Protein AF-A0A5B9G7V6-F1 (afdb_monomer_lite)

Foldseek 3Di:
DDDDDDDDPDPDPPDPDFFDFDDADPLLLVLLLVLQLQLLLLLVQLVVQLVVLVVVVVVLVVQLVVLVVVCVVPNPRPVVNVVSVCCCVVCVVVSVVSNVVSVVSNVVSLVSSLVSNVVSPQPCSNVLSVQLSVQLVVQLVVVCVVLVVVVVVLVPPPPPDDPVVVVCCVVVVVSVVVSSVSSSVSRSVSSSVSSRVPGDGDPDPPPPPDDDD

Structure (mmCIF, N/CA/C/O backbone):
data_AF-A0A5B9G7V6-F1
#
_entry.id   AF-A0A5B9G7V6-F1
#
loop_
_atom_site.group_PDB
_atom_site.id
_atom_site.type_symbol
_atom_site.label_atom_id
_atom_site.label_alt_id
_atom_site.label_comp_id
_atom_site.label_asym_id
_atom_site.label_entity_id
_atom_site.label_seq_id
_atom_site.pdbx_PDB_ins_code
_atom_site.Cartn_x
_atom_site.Cartn_y
_atom_site.Cartn_z
_atom_site.occupancy
_atom_site.B_iso_or_equiv
_atom_site.auth_seq_id
_atom_site.auth_comp_id
_atom_site.auth_asym_id
_atom_site.auth_atom_id
_atom_site.pdbx_PDB_model_num
ATOM 1 N N . MET A 1 1 ? -21.579 -63.263 13.417 1.00 63.62 1 MET A N 1
ATOM 2 C CA . MET A 1 1 ? -21.447 -61.894 12.875 1.00 63.62 1 MET A CA 1
ATOM 3 C C . MET A 1 1 ? -22.361 -60.990 13.680 1.00 63.62 1 MET A C 1
ATOM 5 O O . MET A 1 1 ? -23.569 -61.104 13.547 1.00 63.62 1 MET A O 1
ATOM 9 N N . SER A 1 2 ? -21.801 -60.190 14.584 1.00 62.50 2 SER A N 1
ATOM 10 C CA . SER A 1 2 ? -22.545 -59.216 15.387 1.00 62.50 2 SER A CA 1
ATOM 11 C C . SER A 1 2 ? -22.665 -57.912 14.606 1.00 62.50 2 SER A C 1
ATOM 13 O O . SER A 1 2 ? -21.657 -57.266 14.320 1.00 62.50 2 SER A O 1
ATOM 15 N N . THR A 1 3 ? -23.885 -57.549 14.233 1.00 68.88 3 THR A N 1
ATOM 16 C CA . THR A 1 3 ? -24.213 -56.273 13.595 1.00 68.88 3 THR A CA 1
ATOM 17 C C . THR A 1 3 ? -23.848 -55.132 14.558 1.00 68.88 3 THR A C 1
ATOM 19 O O . THR A 1 3 ? -24.314 -55.161 15.699 1.00 68.88 3 THR A O 1
ATOM 22 N N . PRO A 1 4 ? -23.002 -54.157 14.171 1.00 71.50 4 PRO A N 1
ATOM 23 C CA . PRO A 1 4 ? -22.677 -53.032 15.041 1.00 71.50 4 PRO A CA 1
ATOM 24 C C . PRO A 1 4 ? -23.943 -52.219 15.326 1.00 71.50 4 PRO A C 1
ATOM 26 O O . PRO A 1 4 ? -24.726 -51.932 14.419 1.00 71.50 4 PRO A O 1
ATOM 29 N N . ALA A 1 5 ? -24.158 -51.895 16.602 1.00 69.25 5 ALA A N 1
ATOM 30 C CA . ALA A 1 5 ? -25.314 -51.126 17.036 1.00 69.25 5 ALA A CA 1
ATOM 31 C C . ALA A 1 5 ? -25.318 -49.743 16.353 1.00 69.25 5 ALA A C 1
ATOM 33 O O . ALA A 1 5 ? -24.263 -49.108 16.260 1.00 69.25 5 ALA A O 1
ATOM 34 N N . PRO A 1 6 ? -26.478 -49.266 15.869 1.00 70.75 6 PRO A N 1
ATOM 35 C CA . PRO A 1 6 ? -26.578 -47.966 15.223 1.00 70.75 6 PRO A CA 1
ATOM 36 C C . PRO A 1 6 ? -26.216 -46.863 16.222 1.00 70.75 6 PRO A C 1
ATOM 38 O O . PRO A 1 6 ? -26.772 -46.806 17.319 1.00 70.75 6 PRO A O 1
ATOM 41 N N . TYR A 1 7 ? -25.275 -45.993 15.840 1.00 72.12 7 TYR A N 1
ATOM 42 C CA . TYR A 1 7 ? -24.933 -44.785 16.587 1.00 72.12 7 TYR A CA 1
ATOM 43 C C . TYR A 1 7 ? -26.195 -43.932 16.742 1.00 72.12 7 TYR A C 1
ATOM 45 O O . TYR A 1 7 ? -26.634 -43.267 15.804 1.00 72.12 7 TYR A O 1
ATOM 53 N N . GLY A 1 8 ? -26.810 -43.996 17.923 1.00 63.81 8 GLY A N 1
ATOM 54 C CA . GLY A 1 8 ? -27.940 -43.154 18.272 1.00 63.81 8 GLY A CA 1
ATOM 55 C C . GLY A 1 8 ? -27.491 -41.699 18.265 1.00 63.81 8 GLY A C 1
ATOM 56 O O . GLY A 1 8 ? -26.678 -41.298 19.097 1.00 63.81 8 GLY A O 1
ATOM 57 N N . TYR A 1 9 ? -28.022 -40.910 17.332 1.00 68.62 9 TYR A N 1
ATOM 58 C CA . TYR A 1 9 ? -28.011 -39.458 17.447 1.00 68.62 9 TYR A CA 1
ATOM 59 C C . TYR A 1 9 ? -28.831 -39.103 18.689 1.00 68.62 9 TYR A C 1
ATOM 61 O O . TYR A 1 9 ? -30.059 -39.052 18.645 1.00 68.62 9 TYR A O 1
ATOM 69 N N . GLY A 1 10 ? -28.151 -38.926 19.824 1.00 73.25 10 GLY A N 1
ATOM 70 C CA . GLY A 1 10 ? -28.758 -38.316 20.999 1.00 73.25 10 GLY A CA 1
ATOM 71 C C . GLY A 1 10 ? -29.312 -36.936 20.624 1.00 73.25 10 GLY A C 1
ATOM 72 O O . GLY A 1 10 ? -28.772 -36.295 19.715 1.00 73.25 10 GLY A O 1
ATOM 73 N N . PRO A 1 11 ? -30.395 -36.478 21.271 1.00 70.50 11 PRO A N 1
ATOM 74 C CA . PRO A 1 11 ? -30.976 -35.175 20.981 1.00 70.50 11 PRO A CA 1
ATOM 75 C C . PRO A 1 11 ? -29.885 -34.107 21.077 1.00 70.50 11 PRO A C 1
ATOM 77 O O . PRO A 1 11 ? -29.196 -34.010 22.094 1.00 70.50 11 PRO A O 1
ATOM 80 N N . ALA A 1 12 ? -29.696 -33.348 19.994 1.00 72.06 12 ALA A N 1
ATOM 81 C CA . ALA A 1 12 ? -28.774 -32.223 19.985 1.00 72.06 12 ALA A CA 1
ATOM 82 C C . ALA A 1 12 ? -29.153 -31.309 21.155 1.00 72.06 12 ALA A C 1
ATOM 84 O O . ALA A 1 12 ? -30.285 -30.827 21.223 1.00 72.06 12 ALA A O 1
ATOM 85 N N . GLY A 1 13 ? -28.230 -31.134 22.105 1.00 74.19 13 GLY A N 1
ATOM 86 C CA . GLY A 1 13 ? -28.439 -30.225 23.225 1.00 74.19 13 GLY A CA 1
ATOM 87 C C . GLY A 1 13 ? -28.804 -28.825 22.715 1.00 74.19 13 GLY A C 1
ATOM 88 O O . GLY A 1 13 ? -28.459 -28.479 21.580 1.00 74.19 13 GLY A O 1
ATOM 89 N N . PRO A 1 14 ? -29.512 -28.015 23.518 1.00 74.56 14 PRO A N 1
ATOM 90 C CA . PRO A 1 14 ? -29.921 -26.681 23.103 1.00 74.56 14 PRO A CA 1
ATOM 91 C C . PRO A 1 14 ? -28.702 -25.884 22.625 1.00 74.56 14 PRO A C 1
ATOM 93 O O . PRO A 1 14 ? -27.710 -25.742 23.342 1.00 74.56 14 PRO A O 1
ATOM 96 N N . VAL A 1 15 ? -28.769 -25.395 21.385 1.00 73.25 15 VAL A N 1
ATOM 97 C CA . VAL A 1 15 ? -27.715 -24.577 20.781 1.00 73.25 15 VAL A CA 1
ATOM 98 C C . VAL A 1 15 ? -27.616 -23.284 21.588 1.00 73.25 15 VAL A C 1
ATOM 100 O O . VAL A 1 15 ? -28.504 -22.437 21.512 1.00 73.25 15 VAL A O 1
ATOM 103 N N . GLN A 1 16 ? -26.552 -23.126 22.378 1.00 69.38 16 GLN A N 1
ATOM 104 C CA . GLN A 1 16 ? -26.292 -21.868 23.076 1.00 69.38 16 GLN A CA 1
ATOM 105 C C . GLN A 1 16 ? -26.096 -20.753 22.044 1.00 69.38 16 GLN A C 1
ATOM 107 O O . GLN A 1 16 ? -25.276 -20.866 21.129 1.00 69.38 16 GLN A O 1
ATOM 112 N N . ALA A 1 17 ? -26.867 -19.672 22.182 1.00 71.25 17 ALA A N 1
ATOM 113 C CA . ALA A 1 17 ? -26.734 -18.513 21.312 1.00 71.25 17 ALA A CA 1
ATOM 114 C C . ALA A 1 17 ? -25.312 -17.926 21.436 1.00 71.25 17 ALA A C 1
ATOM 116 O O . ALA A 1 17 ? -24.795 -17.817 22.552 1.00 71.25 17 ALA A O 1
ATOM 117 N N . PRO A 1 18 ? -24.664 -17.521 20.325 1.00 71.75 18 PRO A N 1
ATOM 118 C CA . PRO A 1 18 ? -23.343 -16.911 20.383 1.00 71.75 18 PRO A CA 1
ATOM 119 C C . PRO A 1 18 ? -23.343 -15.684 21.309 1.00 71.75 18 PRO A C 1
ATOM 121 O O . PRO A 1 18 ? -24.283 -14.883 21.239 1.00 71.75 18 PRO A O 1
ATOM 124 N N . PRO A 1 19 ? -22.292 -15.470 22.123 1.00 76.56 19 PRO A N 1
ATOM 125 C CA . PRO A 1 19 ? -22.245 -14.322 23.015 1.00 76.56 19 PRO A CA 1
ATOM 126 C C . PRO A 1 19 ? -22.341 -13.019 22.214 1.00 76.56 19 PRO A C 1
ATOM 128 O O . PRO A 1 19 ? -21.650 -12.828 21.201 1.00 76.56 19 PRO A O 1
ATOM 131 N N . ARG A 1 20 ? -23.202 -12.102 22.665 1.00 80.81 20 ARG A N 1
ATOM 132 C CA . ARG A 1 20 ? -23.425 -10.815 21.996 1.00 80.81 20 ARG A CA 1
ATOM 133 C C . ARG A 1 20 ? -22.121 -10.012 21.988 1.00 80.81 20 ARG A C 1
ATOM 135 O O . ARG A 1 20 ? -21.451 -9.884 23.004 1.00 80.81 20 ARG A O 1
ATOM 142 N N . ARG A 1 21 ? -21.738 -9.455 20.837 1.00 85.06 21 ARG A N 1
ATOM 143 C CA . ARG A 1 21 ? -20.532 -8.613 20.722 1.00 85.06 21 ARG A CA 1
ATOM 144 C C . ARG A 1 21 ? -20.898 -7.154 21.015 1.00 85.06 21 ARG A C 1
ATOM 146 O O . ARG A 1 21 ? -21.754 -6.623 20.299 1.00 85.06 21 ARG A O 1
ATOM 153 N N . PRO A 1 22 ? -20.289 -6.486 22.012 1.00 88.38 22 PRO A N 1
ATOM 154 C CA . PRO A 1 22 ? -20.588 -5.086 22.296 1.00 88.38 22 PRO A CA 1
ATOM 155 C C . PRO A 1 22 ? -20.228 -4.182 21.100 1.00 88.38 22 PRO A C 1
ATOM 157 O O . PRO A 1 22 ? -19.335 -4.507 20.307 1.00 88.38 22 PRO A O 1
ATOM 160 N N . PRO A 1 23 ? -20.930 -3.051 20.905 1.00 92.06 23 PRO A N 1
ATOM 161 C CA . PRO A 1 23 ? -20.583 -2.093 19.860 1.00 92.06 23 PRO A CA 1
ATOM 162 C C . PRO A 1 23 ? -19.201 -1.471 20.115 1.00 92.06 23 PRO A C 1
ATOM 164 O O . PRO A 1 23 ? -18.788 -1.312 21.260 1.00 92.06 23 PRO A O 1
ATOM 167 N N . LEU A 1 24 ? -18.491 -1.095 19.042 1.00 93.75 24 LEU A N 1
ATOM 168 C CA . LEU A 1 24 ? -17.227 -0.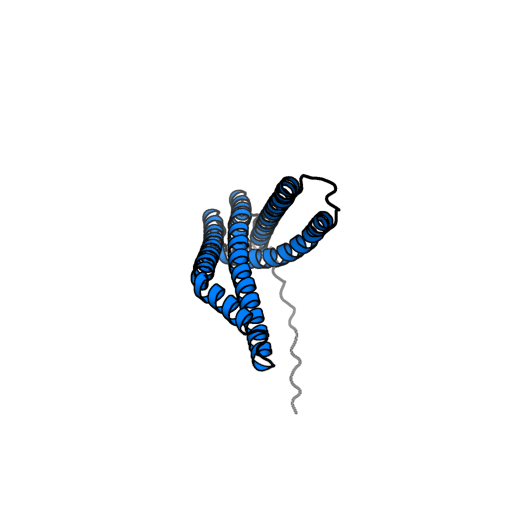362 19.178 1.00 93.75 24 LEU A CA 1
ATOM 169 C C . LEU A 1 24 ? -17.466 1.001 19.833 1.00 93.75 24 LEU A C 1
ATOM 171 O O . LEU A 1 24 ? -18.413 1.710 19.469 1.00 93.75 2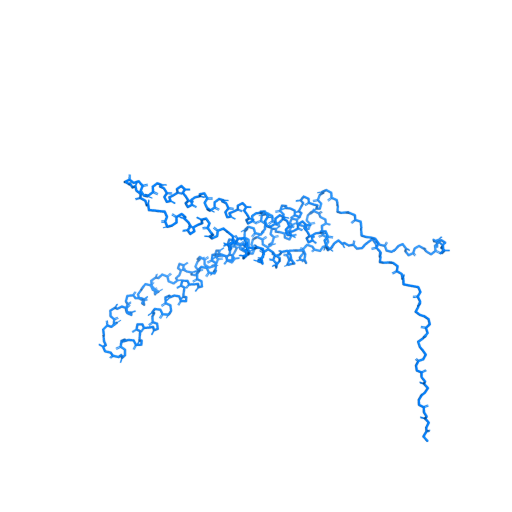4 LEU A O 1
ATOM 175 N N . SER A 1 25 ? -16.550 1.402 20.712 1.00 95.75 25 SER A N 1
ATOM 176 C CA . SER A 1 25 ? -16.521 2.762 21.244 1.00 95.75 25 SER A CA 1
ATOM 177 C C . SER A 1 25 ? -16.199 3.778 20.140 1.00 95.75 25 SER A C 1
ATOM 179 O O . SER A 1 25 ? -15.616 3.449 19.101 1.00 95.75 25 SER A O 1
ATOM 181 N N . VAL A 1 26 ? -16.555 5.046 20.356 1.00 96.38 26 VAL A N 1
ATOM 182 C CA . VAL A 1 26 ? -16.241 6.131 19.406 1.00 96.38 26 VAL A CA 1
ATOM 183 C C . VAL A 1 26 ? -14.727 6.239 19.173 1.00 96.38 26 VAL A C 1
ATOM 185 O O . VAL A 1 26 ? -14.291 6.414 18.034 1.00 96.38 26 VAL A O 1
ATOM 188 N N . GLY A 1 27 ? -13.923 6.048 20.227 1.00 96.94 27 GLY A N 1
ATOM 189 C CA . GLY A 1 27 ? -12.460 6.028 20.145 1.00 96.94 27 GLY A CA 1
ATOM 190 C C . GLY A 1 27 ? -11.931 4.892 19.267 1.00 96.94 27 GLY A C 1
ATOM 191 O O . GLY A 1 27 ? -11.111 5.137 18.386 1.00 96.94 27 GLY A O 1
ATOM 192 N N . GLN A 1 28 ? -12.462 3.675 19.420 1.00 96.94 28 GLN A N 1
ATOM 193 C CA . GLN A 1 28 ? -12.083 2.530 18.583 1.00 96.94 28 GLN A CA 1
ATOM 194 C C . GLN A 1 28 ? -12.437 2.752 17.108 1.00 96.94 28 GLN A C 1
ATOM 196 O O . GLN A 1 28 ? -11.621 2.452 16.236 1.00 96.94 28 GLN A O 1
ATOM 201 N N . LYS A 1 29 ? -13.618 3.321 16.822 1.00 97.38 29 LYS A N 1
ATOM 202 C CA . LYS A 1 29 ? -14.049 3.651 15.451 1.00 97.38 29 LYS A CA 1
ATOM 203 C C . LYS A 1 29 ? -13.125 4.683 14.807 1.00 97.38 29 LYS A C 1
ATOM 205 O O . LYS A 1 29 ? -12.649 4.464 13.696 1.00 97.38 29 LYS A O 1
ATOM 210 N N . ARG A 1 30 ? -12.848 5.791 15.504 1.00 97.94 30 ARG A N 1
ATOM 211 C CA . ARG A 1 30 ? -11.958 6.854 15.010 1.00 97.94 30 ARG A CA 1
ATOM 212 C C . ARG A 1 30 ? -10.529 6.345 14.826 1.00 97.94 30 ARG A C 1
ATOM 214 O O . ARG A 1 30 ? -9.925 6.613 13.794 1.00 97.94 30 ARG A O 1
ATOM 221 N N . GLY A 1 31 ? -10.031 5.562 15.780 1.00 97.38 31 GLY A N 1
ATOM 222 C CA . GLY A 1 31 ? -8.735 4.897 15.698 1.00 97.38 31 GLY A CA 1
ATOM 223 C C . GLY A 1 31 ? -8.609 3.997 14.475 1.00 97.38 31 GLY A C 1
ATOM 224 O O . GLY A 1 31 ? -7.620 4.084 13.757 1.00 97.38 31 GLY A O 1
ATOM 225 N N . ALA A 1 32 ? -9.631 3.185 14.189 1.00 97.94 32 ALA A N 1
ATOM 226 C CA . ALA A 1 32 ? -9.651 2.332 13.004 1.00 97.94 32 ALA A CA 1
ATOM 227 C C . ALA A 1 32 ? -9.622 3.146 11.703 1.00 97.94 32 ALA A C 1
ATOM 229 O O . ALA A 1 32 ? -8.808 2.860 10.831 1.00 97.94 32 ALA A O 1
ATOM 230 N N . MET A 1 33 ? -10.436 4.200 11.596 1.00 98.38 33 MET A N 1
ATOM 231 C CA . MET A 1 33 ? -10.444 5.067 10.412 1.00 98.38 33 MET A CA 1
ATOM 232 C C . MET A 1 33 ? -9.081 5.735 10.176 1.00 98.38 33 MET A C 1
ATOM 234 O O . MET A 1 33 ? -8.569 5.691 9.062 1.00 98.38 33 MET A O 1
ATOM 238 N N . ILE A 1 34 ? -8.452 6.293 11.217 1.00 98.25 34 ILE A N 1
ATOM 239 C CA . ILE A 1 34 ? -7.130 6.937 11.102 1.00 98.25 34 ILE A CA 1
ATOM 240 C C . ILE A 1 34 ? -6.045 5.905 10.765 1.00 98.25 34 ILE A C 1
ATOM 242 O O . ILE A 1 34 ? -5.222 6.144 9.883 1.00 98.25 34 ILE A O 1
ATOM 246 N N . ALA A 1 35 ? -6.055 4.746 11.433 1.00 98.19 35 ALA A N 1
ATOM 247 C CA . ALA A 1 35 ? -5.110 3.661 11.173 1.00 98.19 35 ALA A CA 1
ATOM 248 C C . ALA A 1 35 ? -5.205 3.141 9.734 1.00 98.19 35 ALA A C 1
ATOM 250 O O . ALA A 1 35 ? -4.179 2.805 9.144 1.00 98.19 35 ALA A O 1
ATOM 251 N N . GLY A 1 36 ? -6.420 3.088 9.185 1.00 97.62 36 GLY A N 1
ATOM 252 C CA . GLY A 1 36 ? -6.677 2.752 7.794 1.00 97.62 36 GLY A CA 1
ATOM 253 C C . GLY A 1 36 ? -6.185 3.830 6.847 1.00 97.62 36 GLY A C 1
ATOM 254 O O . GLY A 1 36 ? -5.318 3.559 6.030 1.00 97.62 36 GLY A O 1
ATOM 255 N N . GLY A 1 37 ? -6.666 5.065 6.990 1.00 97.69 37 GLY A N 1
ATOM 256 C CA . GLY A 1 37 ? -6.304 6.162 6.090 1.00 97.69 37 GLY A CA 1
ATOM 257 C C . GLY A 1 37 ? -4.796 6.420 6.027 1.00 97.69 37 GLY A C 1
ATOM 258 O O . GLY A 1 37 ? -4.237 6.523 4.939 1.00 97.69 37 GLY A O 1
ATOM 259 N N . VAL A 1 38 ? -4.111 6.464 7.173 1.00 98.12 38 VAL A N 1
ATOM 260 C CA . VAL A 1 38 ? -2.659 6.707 7.221 1.00 98.12 38 VAL A CA 1
ATOM 261 C C . VAL A 1 38 ? -1.878 5.437 6.891 1.00 98.12 38 VAL A C 1
ATOM 263 O O . VAL A 1 38 ? -1.018 5.444 6.011 1.00 98.12 38 VAL A O 1
ATOM 266 N N . GLY A 1 39 ? -2.178 4.335 7.582 1.00 97.31 39 GLY A N 1
ATOM 267 C CA . GLY A 1 39 ? -1.409 3.100 7.467 1.00 97.31 39 GLY A CA 1
ATOM 268 C C . GLY A 1 39 ? -1.496 2.478 6.078 1.00 97.31 39 GLY A C 1
ATOM 269 O O . GLY A 1 39 ? -0.467 2.126 5.508 1.00 97.31 39 GLY A O 1
ATOM 270 N N . TYR A 1 40 ? -2.701 2.380 5.508 1.00 98.00 40 TYR A N 1
ATOM 271 C CA . TYR A 1 40 ? -2.900 1.813 4.174 1.00 98.00 40 TYR A CA 1
ATOM 272 C C . TYR A 1 40 ? -2.282 2.677 3.075 1.00 98.00 40 TYR A C 1
ATOM 274 O O . TYR A 1 40 ? -1.693 2.127 2.151 1.00 98.00 40 TYR A O 1
ATOM 282 N N . THR A 1 41 ? -2.342 4.007 3.187 1.00 97.81 41 THR A N 1
ATOM 283 C CA . THR A 1 41 ? -1.708 4.906 2.209 1.00 97.81 41 THR A CA 1
ATOM 284 C C . THR A 1 41 ? -0.191 4.730 2.202 1.00 97.81 41 THR A C 1
ATOM 286 O O . THR A 1 41 ? 0.396 4.526 1.143 1.00 97.81 41 THR A O 1
ATOM 289 N 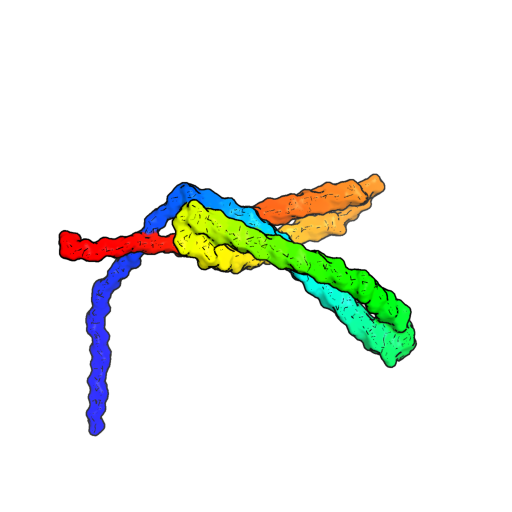N . LEU A 1 42 ? 0.448 4.724 3.377 1.00 98.12 42 LEU A N 1
ATOM 290 C CA . LEU A 1 42 ? 1.895 4.500 3.494 1.00 98.12 42 LEU A CA 1
ATOM 291 C C . LEU A 1 42 ? 2.300 3.101 3.006 1.00 98.12 42 LEU A C 1
ATOM 293 O O . LEU A 1 42 ? 3.266 2.971 2.257 1.00 98.12 42 LEU A O 1
ATOM 297 N N . MET A 1 43 ? 1.538 2.062 3.370 1.00 98.31 43 MET A N 1
ATOM 298 C CA . MET A 1 43 ? 1.761 0.704 2.865 1.00 98.31 43 MET A CA 1
ATOM 299 C C . MET A 1 43 ? 1.618 0.634 1.342 1.00 98.31 43 MET A C 1
ATOM 301 O O . MET A 1 43 ? 2.487 0.085 0.675 1.00 98.31 43 MET A O 1
ATOM 305 N N . SER A 1 44 ? 0.575 1.226 0.768 1.00 97.25 44 SER A N 1
ATOM 306 C CA . SER A 1 44 ? 0.343 1.194 -0.680 1.00 97.25 44 SER A CA 1
ATOM 307 C C . SER A 1 44 ? 1.432 1.939 -1.449 1.00 97.25 44 SER A C 1
ATOM 309 O O . SER A 1 44 ? 1.917 1.427 -2.454 1.00 97.25 44 SER A O 1
ATOM 311 N N . LEU A 1 45 ? 1.879 3.097 -0.948 1.00 96.38 45 LEU A N 1
ATOM 312 C CA . LEU A 1 45 ? 3.009 3.831 -1.523 1.00 96.38 45 LEU A CA 1
ATOM 313 C C . LEU A 1 45 ? 4.305 3.022 -1.443 1.00 96.38 45 LEU A C 1
ATOM 315 O O . LEU A 1 45 ? 4.996 2.878 -2.445 1.00 96.38 45 LEU A O 1
ATOM 319 N N . GLY A 1 46 ? 4.622 2.457 -0.276 1.00 97.62 46 GLY A N 1
ATOM 320 C CA . GLY A 1 46 ? 5.826 1.648 -0.099 1.00 97.62 46 GLY A CA 1
ATOM 321 C C . GLY A 1 46 ? 5.844 0.420 -1.010 1.00 97.62 46 GLY A C 1
ATOM 322 O O . GLY A 1 46 ? 6.836 0.164 -1.691 1.00 97.62 46 GLY A O 1
ATOM 323 N N . PHE A 1 47 ? 4.717 -0.294 -1.088 1.00 97.06 47 PHE A N 1
ATOM 324 C CA . PHE A 1 47 ? 4.551 -1.438 -1.982 1.00 97.06 47 PHE A CA 1
ATOM 325 C C . PHE A 1 47 ? 4.652 -1.033 -3.455 1.00 97.06 47 PHE A C 1
ATOM 327 O O . PHE A 1 47 ? 5.384 -1.670 -4.204 1.00 97.06 47 PHE A O 1
ATOM 334 N N . GLY A 1 48 ? 3.968 0.041 -3.861 1.00 95.19 48 GLY A N 1
ATOM 335 C CA . GLY A 1 48 ? 4.019 0.565 -5.225 1.00 95.19 48 GLY A CA 1
ATOM 336 C C . GLY A 1 48 ? 5.438 0.937 -5.651 1.00 95.19 48 GLY A C 1
ATOM 337 O O . GLY A 1 48 ? 5.853 0.581 -6.749 1.00 95.19 48 GLY A O 1
ATOM 338 N N . THR A 1 49 ? 6.213 1.559 -4.761 1.00 97.25 49 THR A N 1
ATOM 339 C CA . THR A 1 49 ? 7.627 1.884 -4.996 1.00 97.25 49 THR A CA 1
ATOM 340 C C . THR A 1 49 ? 8.475 0.631 -5.212 1.00 97.25 49 THR A C 1
ATOM 342 O O . THR A 1 49 ? 9.204 0.551 -6.199 1.00 97.25 49 THR A O 1
ATOM 345 N N . VAL A 1 50 ? 8.370 -0.375 -4.336 1.00 98.06 50 VAL A N 1
ATOM 346 C CA . VAL A 1 50 ? 9.115 -1.640 -4.496 1.00 98.06 50 VAL A CA 1
ATOM 347 C C . VAL A 1 50 ? 8.697 -2.357 -5.778 1.00 98.06 50 VAL A C 1
ATOM 349 O O . VAL A 1 50 ? 9.545 -2.835 -6.528 1.00 98.06 50 VAL A O 1
ATOM 352 N N . PHE A 1 51 ? 7.398 -2.403 -6.060 1.00 96.69 51 PHE A N 1
ATOM 353 C CA . PHE A 1 51 ? 6.863 -3.045 -7.253 1.00 96.69 51 PHE A CA 1
ATOM 354 C C . PHE A 1 51 ? 7.323 -2.348 -8.540 1.00 96.69 51 PHE A C 1
ATOM 356 O O . PHE A 1 51 ? 7.698 -3.022 -9.496 1.00 96.69 51 PHE A O 1
ATOM 363 N N . ALA A 1 52 ? 7.381 -1.014 -8.550 1.00 95.56 52 ALA A N 1
ATOM 364 C CA . ALA A 1 52 ? 7.933 -0.246 -9.661 1.00 95.56 52 ALA A CA 1
ATOM 365 C C . ALA A 1 52 ? 9.415 -0.573 -9.895 1.00 95.56 52 ALA A C 1
ATOM 367 O O . ALA A 1 52 ? 9.810 -0.788 -11.039 1.00 95.56 52 ALA A O 1
ATOM 368 N N . VAL A 1 53 ? 10.217 -0.689 -8.828 1.00 96.75 53 VAL A N 1
ATOM 369 C CA . VAL A 1 53 ? 11.616 -1.134 -8.942 1.00 96.75 53 VAL A CA 1
ATOM 370 C C . VAL A 1 53 ? 11.689 -2.527 -9.563 1.00 96.75 53 VAL A C 1
ATOM 372 O O . VAL A 1 53 ? 12.436 -2.717 -10.516 1.00 96.75 53 VAL A O 1
ATOM 375 N N . VAL A 1 54 ? 10.877 -3.479 -9.091 1.00 97.31 54 VAL A N 1
ATOM 376 C CA . VAL A 1 54 ? 10.834 -4.841 -9.651 1.00 97.31 54 VAL A CA 1
ATOM 377 C C . VAL A 1 54 ? 10.474 -4.821 -11.136 1.00 97.31 54 VAL A C 1
ATOM 379 O O . VAL A 1 54 ? 11.160 -5.468 -11.922 1.00 97.31 54 VAL A O 1
ATOM 382 N N . ILE A 1 55 ? 9.450 -4.063 -11.544 1.00 96.81 55 ILE A N 1
ATOM 383 C CA . ILE A 1 55 ? 9.070 -3.932 -12.959 1.00 96.81 55 ILE A CA 1
ATOM 384 C C . ILE A 1 55 ? 10.238 -3.389 -13.778 1.00 96.81 55 ILE A C 1
ATOM 386 O O . ILE A 1 55 ? 10.583 -3.980 -14.797 1.00 96.81 55 ILE A O 1
ATOM 390 N N . VAL A 1 56 ? 10.861 -2.294 -13.339 1.00 94.94 56 VAL A N 1
ATOM 391 C CA . VAL A 1 56 ? 11.991 -1.684 -14.048 1.00 94.94 56 VAL A CA 1
ATOM 392 C C . VAL A 1 56 ? 13.139 -2.685 -14.177 1.00 94.94 56 VAL A C 1
ATOM 394 O O . VAL A 1 56 ? 13.653 -2.885 -15.275 1.00 94.94 56 VAL A O 1
ATOM 397 N N . THR A 1 57 ? 13.495 -3.383 -13.098 1.00 94.75 57 THR A N 1
ATOM 398 C CA . THR A 1 57 ? 14.528 -4.427 -13.122 1.00 94.75 57 THR A CA 1
ATOM 399 C C . THR A 1 57 ? 14.182 -5.554 -14.095 1.00 94.75 57 THR A C 1
ATOM 401 O O . THR A 1 57 ? 15.045 -5.977 -14.862 1.00 94.75 57 THR A O 1
ATOM 404 N N . VAL A 1 58 ? 12.931 -6.021 -14.113 1.00 96.25 58 VAL A N 1
ATOM 405 C CA . VAL A 1 58 ? 12.474 -7.057 -15.051 1.00 96.25 58 VAL A CA 1
ATOM 406 C C . VAL A 1 58 ? 12.552 -6.561 -16.493 1.00 96.25 58 VAL A C 1
ATOM 408 O O . VAL A 1 58 ? 13.056 -7.286 -17.344 1.00 96.25 58 VAL A O 1
ATOM 411 N N . VAL A 1 59 ? 12.118 -5.331 -16.777 1.00 95.06 59 VAL A N 1
ATOM 412 C CA . VAL A 1 59 ? 12.175 -4.738 -18.123 1.00 95.06 59 VAL A CA 1
ATOM 413 C C . VAL A 1 59 ? 13.617 -4.662 -18.622 1.00 95.06 59 VAL A C 1
ATOM 415 O O . VAL A 1 59 ? 13.905 -5.178 -19.701 1.00 95.06 59 VAL A O 1
ATOM 418 N N . PHE A 1 60 ? 14.539 -4.105 -17.832 1.00 93.25 60 PHE A N 1
ATOM 419 C CA . PHE A 1 60 ? 15.957 -4.047 -18.205 1.00 93.25 60 PHE A CA 1
ATOM 420 C C . PHE A 1 60 ? 16.577 -5.443 -18.350 1.00 93.25 60 PHE A C 1
ATOM 422 O O . PHE A 1 60 ? 17.344 -5.678 -19.283 1.00 93.25 60 PHE A O 1
ATOM 429 N N . GLY A 1 61 ? 16.205 -6.392 -17.486 1.00 91.94 61 GLY A N 1
ATOM 430 C CA . GLY A 1 61 ? 16.639 -7.784 -17.594 1.00 91.94 61 GLY A CA 1
ATOM 431 C C . GLY A 1 61 ? 16.166 -8.453 -18.888 1.00 91.94 61 GLY A C 1
ATOM 432 O O . GLY A 1 61 ? 16.956 -9.105 -19.569 1.00 91.94 61 GLY A O 1
ATOM 433 N N . VAL A 1 62 ? 14.902 -8.249 -19.271 1.00 94.62 62 VAL A N 1
ATOM 434 C CA . VAL A 1 62 ? 14.333 -8.756 -20.529 1.00 94.62 62 VAL A CA 1
ATOM 435 C C . VAL A 1 62 ? 14.998 -8.096 -21.737 1.00 94.62 62 VAL A C 1
ATOM 437 O O . VAL A 1 62 ? 15.367 -8.798 -22.676 1.00 94.62 62 VAL A O 1
ATOM 440 N N . MET A 1 63 ? 15.212 -6.777 -21.715 1.00 92.19 63 MET A N 1
ATOM 441 C CA . MET A 1 63 ? 15.924 -6.064 -22.783 1.00 92.19 63 MET A CA 1
ATOM 442 C C . MET A 1 63 ? 17.350 -6.595 -22.957 1.00 92.19 63 MET A C 1
ATOM 444 O O . MET A 1 63 ? 17.751 -6.903 -24.079 1.00 92.19 63 MET A O 1
ATOM 448 N N . GLY A 1 64 ? 18.085 -6.785 -21.857 1.00 89.56 64 GLY A N 1
ATOM 449 C CA . GLY A 1 64 ? 19.418 -7.387 -21.881 1.00 89.56 64 GLY A CA 1
ATOM 450 C C . GLY A 1 64 ? 19.404 -8.817 -22.428 1.00 89.56 64 GLY A C 1
ATOM 451 O O . GLY A 1 64 ? 20.234 -9.166 -23.265 1.00 89.56 64 GLY A O 1
ATOM 452 N N . PHE A 1 65 ? 18.423 -9.632 -22.030 1.00 90.25 65 PHE A N 1
ATOM 453 C CA . PHE A 1 65 ? 18.264 -11.002 -22.525 1.00 90.25 65 PHE A CA 1
ATOM 454 C C . PHE A 1 65 ? 17.972 -11.064 -24.033 1.00 90.25 65 PHE A C 1
ATOM 456 O O . PHE A 1 65 ? 18.582 -11.865 -24.751 1.00 90.25 65 PHE A O 1
ATOM 463 N N . ILE A 1 66 ? 17.057 -10.224 -24.528 1.00 90.62 66 ILE A N 1
ATOM 464 C CA . ILE A 1 66 ? 16.729 -10.128 -25.957 1.00 90.62 66 ILE A CA 1
ATOM 465 C C . ILE A 1 66 ? 17.958 -9.656 -26.733 1.00 90.62 66 ILE A C 1
ATOM 467 O O . ILE A 1 66 ? 18.345 -10.303 -27.705 1.00 90.62 66 ILE A O 1
ATOM 471 N N . GLY A 1 67 ? 18.616 -8.589 -26.269 1.00 88.62 67 GLY A N 1
ATOM 472 C CA . GLY A 1 67 ? 19.827 -8.059 -26.888 1.00 88.62 67 GLY A CA 1
ATOM 473 C C . GLY A 1 67 ? 20.929 -9.114 -26.987 1.00 88.62 67 GLY A C 1
ATOM 474 O O . GLY A 1 67 ? 21.449 -9.356 -28.071 1.00 88.62 67 GLY A O 1
ATOM 475 N N . ALA A 1 68 ? 21.223 -9.827 -25.896 1.00 86.81 68 ALA A N 1
ATOM 476 C CA . ALA A 1 68 ? 22.238 -10.882 -25.879 1.00 86.81 68 ALA A CA 1
ATOM 477 C C . ALA A 1 68 ? 21.872 -12.074 -26.783 1.00 86.81 68 ALA A C 1
ATOM 479 O O . ALA A 1 68 ? 22.740 -12.786 -27.290 1.00 86.81 68 ALA A O 1
ATOM 480 N N . SER A 1 69 ? 20.581 -12.330 -26.991 1.00 88.38 69 SER A N 1
ATOM 481 C CA . SER A 1 69 ? 20.113 -13.362 -27.921 1.00 88.38 69 SER A CA 1
ATOM 482 C C . SER A 1 69 ? 20.277 -12.935 -29.380 1.00 88.38 69 SER A C 1
ATOM 484 O O . SER A 1 69 ? 20.687 -13.753 -30.199 1.00 88.38 69 SER A O 1
ATOM 486 N N . LEU A 1 70 ? 20.052 -11.656 -29.688 1.00 87.12 70 LEU A N 1
ATOM 487 C CA . LEU A 1 70 ? 20.254 -11.088 -31.022 1.00 87.12 70 LEU A CA 1
ATOM 488 C C . LEU A 1 70 ? 21.739 -10.918 -31.375 1.00 87.12 70 LEU A C 1
ATOM 490 O O . LEU A 1 70 ? 22.137 -11.248 -32.491 1.00 87.12 70 LEU A O 1
ATOM 494 N N . ALA A 1 71 ? 22.569 -10.493 -30.421 1.00 86.50 71 ALA A N 1
ATOM 495 C CA . ALA A 1 71 ? 24.025 -10.394 -30.558 1.00 86.50 71 ALA A CA 1
ATOM 496 C C . ALA A 1 71 ? 24.636 -11.720 -31.039 1.00 86.50 71 ALA A C 1
ATOM 498 O O . ALA A 1 71 ? 25.350 -11.769 -32.041 1.00 86.50 71 ALA A O 1
ATOM 499 N N . ARG A 1 72 ? 24.221 -12.830 -30.412 1.00 85.38 72 ARG A N 1
ATOM 500 C CA . ARG A 1 72 ? 24.609 -14.197 -30.797 1.00 85.38 72 ARG A CA 1
ATOM 501 C C . ARG A 1 72 ? 24.180 -14.599 -32.215 1.00 85.38 72 ARG A C 1
ATOM 503 O O . ARG A 1 72 ? 24.751 -15.537 -32.760 1.00 85.38 72 ARG A O 1
ATOM 510 N N . SER A 1 73 ? 23.185 -13.928 -32.797 1.00 83.56 73 SER A N 1
ATOM 511 C CA . SER A 1 73 ? 22.618 -14.252 -34.115 1.00 83.56 73 SER A CA 1
ATOM 512 C C . SER A 1 73 ? 23.155 -13.407 -35.278 1.00 83.56 73 SER A C 1
ATOM 514 O O . SER A 1 73 ? 22.838 -13.715 -36.424 1.00 83.56 73 SER A O 1
ATOM 516 N N . GLY A 1 74 ? 23.971 -12.375 -35.022 1.00 75.62 74 GLY A N 1
ATOM 517 C CA . GLY A 1 74 ? 24.528 -11.559 -36.110 1.00 75.62 74 GLY A CA 1
ATOM 518 C C . GLY A 1 74 ? 25.152 -10.211 -35.738 1.00 75.62 74 GLY A C 1
ATOM 519 O O . GLY A 1 74 ? 25.188 -9.340 -36.601 1.00 75.62 74 GLY A O 1
ATOM 520 N N . GLY A 1 75 ? 25.593 -9.989 -34.491 1.00 72.19 75 GLY A N 1
ATOM 521 C CA . GLY A 1 75 ? 26.355 -8.793 -34.069 1.00 72.19 75 GLY A CA 1
ATOM 522 C C . GLY A 1 75 ? 25.599 -7.452 -34.063 1.00 72.19 75 GLY A C 1
ATOM 523 O O . GLY A 1 75 ? 26.048 -6.490 -33.453 1.00 72.19 75 GLY A O 1
ATOM 524 N N . ALA A 1 76 ? 24.410 -7.372 -34.667 1.00 73.44 76 ALA A N 1
ATOM 525 C CA . ALA A 1 76 ? 23.632 -6.133 -34.804 1.00 73.44 76 ALA A CA 1
ATOM 526 C C . ALA A 1 76 ? 23.136 -5.512 -33.477 1.00 73.44 76 ALA A C 1
ATOM 528 O O . ALA A 1 76 ? 22.549 -4.433 -33.496 1.00 73.44 76 ALA A O 1
ATOM 529 N N . ALA A 1 77 ? 23.328 -6.187 -32.338 1.00 83.00 77 ALA A N 1
ATOM 530 C CA . ALA A 1 77 ? 22.831 -5.756 -31.031 1.00 83.00 77 ALA A CA 1
ATOM 531 C C . ALA A 1 77 ? 23.931 -5.559 -29.972 1.00 83.00 77 ALA A C 1
ATOM 533 O O . ALA A 1 77 ? 23.592 -5.304 -28.817 1.00 83.00 77 ALA A O 1
ATOM 534 N N . ASP A 1 78 ? 25.215 -5.659 -30.331 1.00 85.94 78 ASP A N 1
ATOM 535 C CA . ASP A 1 78 ? 26.320 -5.565 -29.362 1.00 85.94 78 ASP A CA 1
ATOM 536 C C . ASP A 1 78 ? 26.338 -4.198 -28.654 1.00 85.94 78 ASP A C 1
ATOM 538 O O . ASP A 1 78 ? 26.311 -4.141 -27.422 1.00 85.94 78 ASP A O 1
ATOM 542 N N . ASP A 1 79 ? 26.225 -3.104 -29.414 1.00 86.88 79 ASP A N 1
ATOM 543 C CA . ASP A 1 79 ? 26.165 -1.734 -28.879 1.00 86.88 79 ASP A CA 1
ATOM 544 C C . ASP A 1 79 ? 24.950 -1.512 -27.961 1.00 86.88 79 ASP A C 1
ATOM 546 O O . ASP A 1 79 ? 25.021 -0.824 -26.936 1.00 86.88 79 ASP A O 1
ATOM 550 N N . PHE A 1 80 ? 23.812 -2.125 -28.299 1.00 86.88 80 PHE A N 1
ATOM 551 C CA . PHE A 1 80 ? 22.594 -2.050 -27.494 1.00 86.88 80 PHE A CA 1
ATOM 552 C C . PHE A 1 80 ? 22.748 -2.800 -26.165 1.00 86.88 80 PHE A C 1
ATOM 554 O O . PHE A 1 80 ? 22.397 -2.267 -25.110 1.00 86.88 80 PHE A O 1
ATOM 561 N N . VAL A 1 81 ? 23.292 -4.021 -26.197 1.00 89.00 81 VAL A N 1
ATOM 562 C CA . VAL A 1 81 ? 23.556 -4.821 -24.991 1.00 89.00 81 VAL A CA 1
ATOM 563 C C . VAL A 1 81 ? 24.536 -4.101 -24.079 1.00 89.00 81 VAL A C 1
ATOM 565 O O . VAL A 1 81 ? 24.309 -4.053 -22.867 1.00 89.00 81 VAL A O 1
ATOM 568 N N . GLN A 1 82 ? 25.587 -3.512 -24.650 1.00 90.38 82 GLN A N 1
ATOM 569 C CA . GLN A 1 82 ? 26.554 -2.725 -23.900 1.00 90.38 82 GLN A CA 1
ATOM 570 C C . GLN A 1 82 ? 25.881 -1.519 -23.237 1.00 90.38 82 GLN A C 1
ATOM 572 O O . GLN A 1 82 ? 25.996 -1.360 -22.028 1.00 90.38 82 GLN A O 1
ATOM 577 N N . THR A 1 83 ? 25.062 -0.761 -23.972 1.00 91.38 83 THR A N 1
ATOM 578 C CA . THR A 1 83 ? 24.317 0.386 -23.421 1.00 91.38 83 THR A CA 1
ATOM 579 C C . THR A 1 83 ? 23.401 -0.015 -22.259 1.00 91.38 83 THR A C 1
ATOM 581 O O . THR A 1 83 ? 23.406 0.621 -21.206 1.00 91.38 83 THR A O 1
ATOM 584 N N . VAL A 1 84 ? 22.612 -1.084 -22.418 1.00 90.94 84 VAL A N 1
ATOM 585 C CA . VAL A 1 84 ? 21.730 -1.595 -21.353 1.00 90.94 84 VAL A CA 1
ATOM 586 C C . VAL A 1 84 ? 22.543 -2.024 -20.133 1.00 90.94 84 VAL A C 1
ATOM 588 O O . VAL A 1 84 ? 22.173 -1.709 -19.000 1.00 90.94 84 VAL A O 1
ATOM 591 N N . THR A 1 85 ? 23.656 -2.718 -20.358 1.00 91.94 85 THR A N 1
ATOM 592 C CA . THR A 1 85 ? 24.542 -3.189 -19.290 1.00 91.94 85 THR A CA 1
ATOM 593 C C . THR A 1 85 ? 25.169 -2.018 -18.545 1.00 91.94 85 THR A C 1
ATOM 595 O O . THR A 1 85 ? 25.124 -2.002 -17.318 1.00 91.94 85 THR A O 1
ATOM 598 N N . ASP A 1 86 ? 25.667 -1.010 -19.257 1.00 94.38 86 ASP A N 1
ATOM 599 C CA . ASP A 1 86 ? 26.291 0.178 -18.674 1.00 94.38 86 ASP A CA 1
ATOM 600 C C . ASP A 1 86 ? 25.293 0.970 -17.822 1.00 94.38 86 ASP A C 1
ATOM 602 O O . ASP A 1 86 ? 25.605 1.346 -16.691 1.00 94.38 86 ASP A O 1
ATOM 606 N N . ILE A 1 87 ? 24.055 1.150 -18.300 1.00 92.56 87 ILE A N 1
ATOM 607 C CA . ILE A 1 87 ? 22.979 1.788 -17.526 1.00 92.56 87 ILE A CA 1
ATOM 608 C C . ILE A 1 87 ? 22.705 0.999 -16.242 1.00 92.56 87 ILE A C 1
ATOM 610 O O . ILE A 1 87 ? 22.684 1.571 -15.150 1.00 92.56 87 ILE A O 1
ATOM 614 N N . VAL A 1 88 ? 22.511 -0.318 -16.340 1.00 94.00 88 VAL A N 1
ATOM 615 C CA . VAL A 1 88 ? 22.218 -1.155 -15.168 1.00 94.00 88 VAL A CA 1
ATOM 616 C C . VAL A 1 88 ? 23.381 -1.125 -14.173 1.00 94.00 88 VAL A C 1
ATOM 618 O O . VAL A 1 88 ? 23.157 -0.907 -12.984 1.00 94.00 88 VAL A O 1
ATOM 621 N N . GLN A 1 89 ? 24.621 -1.276 -14.637 1.00 94.31 89 GLN A N 1
ATOM 622 C CA . GLN A 1 89 ? 25.813 -1.256 -13.783 1.00 94.31 89 GLN A CA 1
ATOM 623 C C . GLN A 1 89 ? 26.066 0.119 -13.155 1.00 94.31 89 GLN A C 1
ATOM 625 O O . GLN A 1 89 ? 26.514 0.200 -12.013 1.00 94.31 89 GLN A O 1
ATOM 630 N N . SER A 1 90 ? 25.728 1.206 -13.848 1.00 96.62 90 SER A N 1
ATOM 631 C CA . SER A 1 90 ? 25.880 2.561 -13.316 1.00 96.62 90 SER A CA 1
ATOM 632 C C . SER A 1 90 ? 24.806 2.914 -12.279 1.00 96.62 90 SER A C 1
ATOM 634 O O . SER A 1 90 ? 25.073 3.678 -11.347 1.00 96.62 90 SER A O 1
ATOM 636 N N . TYR A 1 91 ? 23.585 2.381 -12.417 1.00 94.88 91 TYR A N 1
ATOM 637 C CA . TYR A 1 91 ? 22.418 2.853 -11.658 1.00 94.88 91 TYR A CA 1
ATOM 638 C C . TYR A 1 91 ? 21.723 1.801 -10.779 1.00 94.88 91 TYR A C 1
ATOM 640 O O . TYR A 1 91 ? 20.728 2.129 -10.128 1.00 94.88 91 TYR A O 1
ATOM 648 N N . TRP A 1 92 ? 22.229 0.566 -10.672 1.00 95.31 92 TRP A N 1
ATOM 649 C CA . TRP A 1 92 ? 21.619 -0.471 -9.817 1.00 95.31 92 TRP A CA 1
ATOM 650 C C . TRP A 1 92 ? 21.469 -0.036 -8.349 1.00 95.31 92 TRP A C 1
ATOM 652 O O . TRP A 1 92 ? 20.505 -0.414 -7.681 1.00 95.31 92 TRP A O 1
ATOM 662 N N . TRP A 1 93 ? 22.387 0.791 -7.840 1.00 96.69 93 TRP A N 1
ATOM 663 C CA . TRP A 1 93 ? 22.336 1.283 -6.464 1.00 96.69 93 TRP A CA 1
ATOM 664 C C . TRP A 1 93 ? 21.143 2.222 -6.228 1.00 96.69 93 TRP A C 1
ATOM 666 O O . TRP A 1 93 ? 20.588 2.221 -5.131 1.00 96.69 93 TRP A O 1
ATOM 676 N N . ILE A 1 94 ? 20.701 2.981 -7.244 1.00 96.25 94 ILE A N 1
ATOM 677 C CA . ILE A 1 94 ? 19.505 3.835 -7.151 1.00 96.25 94 ILE A CA 1
ATOM 678 C C . ILE A 1 94 ? 18.282 2.948 -6.946 1.00 96.25 94 ILE A C 1
ATOM 680 O O . ILE A 1 94 ? 17.497 3.184 -6.030 1.00 96.25 94 ILE A O 1
ATOM 684 N N . ALA A 1 95 ? 18.153 1.895 -7.758 1.00 94.19 95 ALA A N 1
ATOM 685 C CA . ALA A 1 95 ? 17.082 0.916 -7.617 1.00 94.19 95 ALA A CA 1
ATOM 686 C C . ALA A 1 95 ? 17.084 0.288 -6.213 1.00 94.19 95 ALA A C 1
ATOM 688 O O . ALA A 1 95 ? 16.030 0.190 -5.585 1.00 94.19 95 ALA A O 1
ATOM 689 N N . LEU A 1 96 ? 18.264 -0.053 -5.679 1.00 97.06 96 LEU A N 1
ATOM 690 C CA . LEU A 1 96 ? 18.404 -0.576 -4.319 1.00 97.06 96 LEU A CA 1
ATOM 691 C C . LEU A 1 96 ? 17.959 0.435 -3.249 1.00 97.06 96 LEU A C 1
ATOM 693 O O . LEU A 1 96 ? 17.170 0.084 -2.373 1.00 97.06 96 LEU A O 1
ATOM 697 N N . VAL A 1 97 ? 18.421 1.688 -3.312 1.00 98.06 97 VAL A N 1
ATOM 698 C CA . VAL A 1 97 ? 18.041 2.743 -2.352 1.00 98.06 97 VAL A CA 1
ATOM 699 C C . VAL A 1 97 ? 16.536 3.002 -2.397 1.00 98.06 97 VAL A C 1
ATOM 701 O O . VAL A 1 97 ? 15.888 3.053 -1.352 1.00 98.06 97 VAL A O 1
ATOM 704 N N . VAL A 1 98 ? 15.956 3.110 -3.594 1.00 97.50 98 VAL A N 1
ATOM 705 C CA . VAL A 1 98 ? 14.513 3.315 -3.784 1.00 97.50 98 VAL A CA 1
ATOM 706 C C . VAL A 1 98 ? 13.715 2.125 -3.245 1.00 97.50 98 VAL A C 1
ATOM 708 O O . VAL A 1 98 ? 12.713 2.328 -2.558 1.00 97.50 98 VAL A O 1
ATOM 711 N N . ALA A 1 99 ? 14.174 0.890 -3.470 1.00 97.69 99 ALA A N 1
ATOM 712 C CA . ALA A 1 99 ? 13.544 -0.302 -2.907 1.00 97.69 99 ALA A CA 1
ATOM 713 C C . ALA A 1 99 ? 13.591 -0.304 -1.371 1.00 97.69 99 ALA A C 1
ATOM 715 O O . ALA A 1 99 ? 12.571 -0.566 -0.733 1.00 97.69 99 ALA A O 1
ATOM 716 N N . ILE A 1 100 ? 14.732 0.044 -0.765 1.00 98.44 100 ILE A N 1
ATOM 717 C CA . ILE A 1 100 ? 14.875 0.150 0.696 1.00 98.44 100 ILE A CA 1
ATOM 718 C C . ILE A 1 100 ? 13.912 1.199 1.260 1.00 98.44 100 ILE A C 1
ATOM 720 O O . ILE A 1 100 ? 13.218 0.925 2.239 1.00 98.44 100 ILE A O 1
ATOM 724 N N . LEU A 1 101 ? 13.821 2.375 0.633 1.00 98.38 101 LEU A N 1
ATOM 725 C CA . LEU A 1 101 ? 12.870 3.417 1.031 1.00 98.38 101 LEU A CA 1
ATOM 726 C C . LEU A 1 101 ? 11.419 2.939 0.903 1.00 98.38 101 LEU A C 1
ATOM 728 O O . LEU A 1 101 ? 10.614 3.190 1.799 1.00 98.38 101 LEU A O 1
ATOM 732 N N . GLY A 1 102 ? 11.090 2.207 -0.164 1.00 98.19 102 GLY A N 1
ATOM 733 C CA . GLY A 1 102 ? 9.775 1.596 -0.350 1.00 98.19 102 GLY A CA 1
ATOM 734 C C . GLY A 1 102 ? 9.427 0.602 0.762 1.00 98.19 102 GLY A C 1
ATOM 735 O O . GLY A 1 102 ? 8.356 0.697 1.363 1.00 98.19 102 GLY A O 1
ATOM 736 N N . VAL A 1 103 ? 10.351 -0.297 1.116 1.00 98.50 103 VAL A N 1
ATOM 737 C CA . VAL A 1 103 ? 10.176 -1.243 2.233 1.00 98.50 103 VAL A CA 1
ATOM 738 C C . VAL A 1 103 ? 10.042 -0.507 3.566 1.00 98.50 103 VAL A C 1
ATOM 740 O O . VAL A 1 103 ? 9.155 -0.829 4.357 1.00 98.50 103 VAL A O 1
ATOM 743 N N . ALA A 1 104 ? 10.875 0.504 3.820 1.00 98.50 104 ALA A N 1
ATOM 744 C CA . ALA A 1 104 ? 10.815 1.300 5.042 1.00 98.50 104 ALA A CA 1
ATOM 745 C C . ALA A 1 104 ? 9.469 2.026 5.181 1.00 98.50 104 ALA A C 1
ATOM 747 O O . ALA A 1 104 ? 8.861 1.993 6.251 1.00 98.50 104 ALA A O 1
ATOM 748 N N . LEU A 1 105 ? 8.965 2.621 4.095 1.00 98.31 105 LEU A N 1
ATOM 749 C CA . LEU A 1 105 ? 7.661 3.280 4.058 1.00 98.31 105 LEU A CA 1
ATOM 750 C C . LEU A 1 105 ? 6.517 2.284 4.291 1.00 98.31 105 LEU A C 1
ATOM 752 O O . LEU A 1 105 ? 5.591 2.570 5.055 1.00 98.31 105 LEU A O 1
ATOM 756 N N . TRP A 1 106 ? 6.614 1.092 3.695 1.00 98.44 106 TRP A N 1
ATOM 757 C CA . TRP A 1 106 ? 5.644 0.019 3.896 1.00 98.44 106 TRP A CA 1
ATOM 758 C C . TRP A 1 106 ? 5.588 -0.423 5.362 1.00 98.44 106 TRP A C 1
ATOM 760 O O . TRP A 1 106 ? 4.516 -0.443 5.974 1.00 98.44 106 TRP A O 1
ATOM 770 N N . LEU A 1 107 ? 6.750 -0.694 5.962 1.00 98.44 107 LEU A N 1
ATOM 771 C CA . LEU A 1 107 ? 6.867 -1.066 7.371 1.00 98.44 107 LEU A CA 1
ATOM 772 C C . LEU A 1 107 ? 6.381 0.055 8.294 1.00 98.44 107 LEU A C 1
ATOM 774 O O . LEU A 1 107 ? 5.661 -0.217 9.255 1.00 98.44 107 LEU A O 1
ATOM 778 N N . ALA A 1 108 ? 6.715 1.313 7.998 1.00 98.38 108 ALA A N 1
ATOM 779 C CA . ALA A 1 108 ? 6.230 2.465 8.752 1.00 98.38 108 ALA A CA 1
ATOM 780 C C . ALA A 1 108 ? 4.696 2.539 8.734 1.00 98.38 108 ALA A C 1
ATOM 782 O O . ALA A 1 108 ? 4.084 2.705 9.790 1.00 98.38 108 ALA A O 1
ATOM 783 N N . GLY A 1 109 ? 4.065 2.334 7.573 1.00 98.31 109 GLY A N 1
ATOM 784 C CA . GLY A 1 109 ? 2.609 2.253 7.445 1.00 98.31 109 GLY A CA 1
ATOM 785 C C . GLY A 1 109 ? 1.997 1.120 8.272 1.00 98.31 109 GLY A C 1
ATOM 786 O O . GLY A 1 109 ? 1.029 1.340 9.007 1.00 98.31 109 GLY A O 1
ATOM 787 N N . TYR A 1 110 ? 2.601 -0.070 8.222 1.00 98.56 110 TYR A N 1
ATOM 788 C CA . TYR A 1 110 ? 2.175 -1.230 9.006 1.00 98.56 110 TYR A CA 1
ATOM 789 C C . TYR A 1 110 ? 2.257 -0.965 10.517 1.00 98.56 110 TYR A C 1
ATOM 791 O O . TYR A 1 110 ? 1.264 -1.110 11.238 1.00 98.56 110 TYR A O 1
ATOM 799 N N . PHE A 1 111 ? 3.416 -0.521 11.012 1.00 98.44 111 PHE A N 1
ATOM 800 C CA . PHE A 1 111 ? 3.618 -0.267 12.438 1.00 98.44 111 PHE A CA 1
ATOM 801 C C . PHE A 1 111 ? 2.779 0.908 12.945 1.00 98.44 111 PHE A C 1
ATOM 803 O O . PHE A 1 111 ? 2.223 0.813 14.043 1.00 98.44 111 PHE A O 1
ATOM 810 N N . ALA A 1 112 ? 2.626 1.978 12.157 1.00 98.38 112 ALA A N 1
ATOM 811 C CA . ALA A 1 112 ? 1.733 3.087 12.483 1.00 98.38 112 ALA A CA 1
ATOM 812 C C . ALA A 1 112 ? 0.289 2.593 12.640 1.00 98.38 112 ALA A C 1
ATOM 814 O O . ALA A 1 112 ? -0.347 2.867 13.658 1.00 98.38 112 ALA A O 1
ATOM 815 N N . SER A 1 113 ? -0.197 1.788 11.692 1.00 97.94 113 SER A N 1
ATOM 816 C CA . SER A 1 113 ? -1.536 1.199 11.733 1.00 97.94 113 SER A CA 1
ATOM 817 C C . SER A 1 113 ? -1.772 0.379 13.007 1.00 97.94 113 SER A C 1
ATOM 819 O O . SER A 1 113 ? -2.722 0.631 13.756 1.00 97.94 113 SER A O 1
ATOM 821 N N . VAL A 1 114 ? -0.861 -0.552 13.316 1.00 98.44 114 VAL A N 1
ATOM 822 C CA . VAL A 1 114 ? -0.955 -1.402 14.513 1.00 98.44 114 VAL A CA 1
ATOM 823 C C . VAL A 1 114 ? -0.895 -0.562 15.790 1.00 98.44 114 VAL A C 1
ATOM 825 O O . VAL A 1 114 ? -1.665 -0.807 16.721 1.00 98.44 114 VAL A O 1
ATOM 828 N N . ARG A 1 115 ? -0.008 0.438 15.857 1.00 98.38 115 ARG A N 1
ATOM 829 C CA . ARG A 1 115 ? 0.150 1.296 17.040 1.00 98.38 115 ARG A CA 1
ATOM 830 C C . ARG A 1 115 ? -1.091 2.152 17.295 1.00 98.38 115 ARG A C 1
ATOM 832 O O . ARG A 1 115 ? -1.523 2.216 18.442 1.00 98.38 115 ARG A O 1
ATOM 839 N N . ILE A 1 116 ? -1.690 2.736 16.254 1.00 98.25 116 ILE A N 1
ATOM 840 C CA . ILE A 1 116 ? -2.925 3.537 16.350 1.00 98.25 116 ILE A CA 1
ATOM 841 C C . ILE A 1 116 ? -4.108 2.669 16.802 1.00 98.25 116 ILE A C 1
ATOM 843 O O . ILE A 1 116 ? -4.900 3.072 17.658 1.00 98.25 116 ILE A O 1
ATOM 847 N N . LEU A 1 117 ? -4.231 1.448 16.274 1.00 98.06 117 LEU A N 1
ATOM 848 C CA . LEU A 1 117 ? -5.287 0.522 16.692 1.00 98.06 117 LEU A CA 1
ATOM 849 C C . LEU A 1 117 ? -5.134 0.104 18.159 1.00 98.06 117 LEU A C 1
ATOM 851 O O . LEU A 1 117 ? -6.128 0.107 18.892 1.00 98.06 117 LEU A O 1
ATOM 855 N N . LYS A 1 118 ? -3.904 -0.217 18.587 1.00 97.88 118 LYS A N 1
ATOM 856 C CA . LYS A 1 118 ? -3.592 -0.572 19.980 1.00 97.88 118 LYS A CA 1
ATOM 857 C C . LYS A 1 118 ? -3.876 0.585 20.935 1.00 97.88 118 LYS A C 1
ATOM 859 O O . LYS A 1 118 ? -4.540 0.366 21.943 1.00 97.88 118 LYS A O 1
ATOM 864 N N . SER A 1 119 ? -3.443 1.806 20.608 1.00 97.75 119 SER A N 1
ATOM 865 C CA . SER A 1 119 ? -3.697 2.985 21.452 1.00 97.75 119 SER A CA 1
ATOM 866 C C . SER A 1 119 ? -5.182 3.333 21.559 1.00 97.75 119 SER A C 1
ATOM 868 O O . SER A 1 119 ? -5.603 3.925 22.545 1.00 97.75 119 SER A O 1
ATOM 870 N N . SER A 1 120 ? -5.990 2.914 20.583 1.00 96.88 120 SER A N 1
ATOM 871 C CA . SER A 1 120 ? -7.444 3.106 20.583 1.00 96.88 120 SER A CA 1
ATOM 872 C C . SER A 1 120 ? -8.215 1.982 21.292 1.00 96.88 120 SER A C 1
ATOM 874 O O . SER A 1 120 ? -9.443 1.973 21.253 1.00 96.88 120 SER A O 1
ATOM 876 N N . GLY A 1 121 ? -7.527 1.015 21.913 1.00 95.62 121 GLY A N 1
ATOM 877 C CA . GLY A 1 121 ? -8.147 -0.075 22.672 1.00 95.62 121 GLY A CA 1
ATOM 878 C C . GLY A 1 121 ? -8.654 -1.247 21.825 1.00 95.62 121 GLY A C 1
ATOM 879 O O . GLY A 1 121 ? -9.536 -1.983 22.266 1.00 95.62 121 GLY A O 1
ATOM 880 N N . ASN A 1 122 ? -8.148 -1.438 20.600 1.00 95.06 122 ASN A N 1
ATOM 881 C CA . ASN A 1 122 ? -8.471 -2.623 19.799 1.00 95.06 122 ASN A CA 1
ATOM 882 C C . ASN A 1 122 ? -7.539 -3.786 20.173 1.00 95.06 122 ASN A C 1
ATOM 884 O O . ASN A 1 122 ? -6.356 -3.778 19.830 1.00 95.06 122 ASN A O 1
ATOM 888 N N . SER A 1 123 ? -8.077 -4.825 20.818 1.00 93.19 123 SER A N 1
ATOM 889 C CA . SER A 1 123 ? -7.296 -5.989 21.276 1.00 93.19 123 SER A CA 1
ATOM 890 C C . SER A 1 123 ? -6.704 -6.831 20.139 1.00 93.19 123 SER A C 1
ATOM 892 O O . SER A 1 123 ? -5.702 -7.513 20.329 1.00 93.19 123 SER A O 1
ATOM 894 N N . ARG A 1 124 ? -7.288 -6.758 18.935 1.00 95.62 124 ARG A N 1
ATOM 895 C CA . ARG A 1 124 ? -6.879 -7.531 17.749 1.00 95.62 124 ARG A CA 1
ATOM 896 C C . ARG A 1 124 ? -6.221 -6.676 16.665 1.00 95.62 124 ARG A C 1
ATOM 898 O O . ARG A 1 124 ? -6.393 -6.954 15.483 1.00 95.62 124 ARG A O 1
ATOM 905 N N . ALA A 1 125 ? -5.469 -5.645 17.056 1.00 97.44 125 ALA A N 1
ATOM 906 C CA . ALA A 1 125 ? -4.854 -4.684 16.136 1.00 97.44 125 ALA A CA 1
ATOM 907 C C . ALA A 1 125 ? -4.130 -5.339 14.943 1.00 97.44 125 ALA A C 1
ATOM 909 O O . ALA A 1 125 ? -4.423 -5.009 13.802 1.00 97.44 125 ALA A O 1
ATOM 910 N N . THR A 1 126 ? -3.255 -6.319 15.194 1.00 98.00 126 THR A N 1
ATOM 911 C CA . THR A 1 126 ? -2.504 -7.013 14.134 1.00 98.00 126 THR A CA 1
ATOM 912 C C . THR A 1 126 ? -3.418 -7.781 13.176 1.00 98.00 126 THR A C 1
ATOM 914 O O . THR A 1 126 ? -3.252 -7.685 11.964 1.00 98.00 126 THR A O 1
ATOM 917 N N . ALA A 1 127 ? -4.413 -8.507 13.697 1.00 97.81 127 ALA A N 1
ATOM 918 C CA . ALA A 1 127 ? -5.353 -9.259 12.865 1.00 97.81 127 ALA A CA 1
ATOM 919 C C . ALA A 1 127 ? -6.238 -8.328 12.018 1.00 97.81 127 ALA A C 1
ATOM 921 O O . ALA A 1 127 ? -6.486 -8.618 10.851 1.00 97.81 127 ALA A O 1
ATOM 922 N N . ILE A 1 128 ? -6.661 -7.190 12.584 1.00 98.19 128 ILE A N 1
ATOM 923 C CA . ILE A 1 128 ? -7.399 -6.146 11.862 1.00 98.19 128 ILE A CA 1
ATOM 924 C C . ILE A 1 128 ? -6.540 -5.585 10.726 1.00 98.19 128 ILE A C 1
ATOM 926 O O . ILE A 1 128 ? -7.017 -5.539 9.599 1.00 98.19 128 ILE A O 1
ATOM 930 N N . THR A 1 129 ? -5.283 -5.212 10.993 1.00 98.12 129 THR A N 1
ATOM 931 C CA . THR A 1 129 ? -4.359 -4.688 9.975 1.00 98.12 129 THR A CA 1
ATOM 932 C C . THR A 1 129 ? -4.164 -5.676 8.825 1.00 98.12 129 THR A C 1
ATOM 934 O O . THR A 1 129 ? -4.294 -5.277 7.674 1.00 98.12 129 THR A O 1
ATOM 937 N N . TRP A 1 130 ? -3.909 -6.960 9.102 1.00 98.25 130 TRP A N 1
ATOM 938 C CA . TRP A 1 130 ? -3.711 -7.967 8.050 1.00 98.25 130 TRP A CA 1
ATOM 939 C C . TRP A 1 130 ? -4.972 -8.236 7.229 1.00 98.25 130 TRP A C 1
ATOM 941 O O . TRP A 1 130 ? -4.913 -8.255 6.000 1.00 98.25 130 TRP A O 1
ATOM 951 N N . ALA A 1 131 ? -6.121 -8.406 7.887 1.00 98.12 131 ALA A N 1
ATOM 952 C CA . ALA A 1 131 ? -7.378 -8.654 7.189 1.00 98.12 131 ALA A CA 1
ATOM 953 C C . ALA A 1 131 ? -7.801 -7.443 6.341 1.00 98.12 131 ALA A C 1
ATOM 955 O O . ALA A 1 131 ? -8.221 -7.595 5.194 1.00 98.12 131 ALA A O 1
ATOM 956 N N . ALA A 1 132 ? -7.635 -6.232 6.879 1.00 98.06 132 ALA A N 1
ATOM 957 C CA . ALA A 1 132 ? -7.967 -5.002 6.174 1.00 98.06 132 ALA A CA 1
ATOM 958 C C . ALA A 1 132 ? -7.000 -4.719 5.020 1.00 98.06 132 ALA A C 1
ATOM 960 O O . ALA A 1 132 ? -7.443 -4.255 3.974 1.00 98.06 132 ALA A O 1
ATOM 961 N N . LEU A 1 133 ? -5.713 -5.055 5.165 1.00 98.06 133 LEU A N 1
ATOM 962 C CA . LEU A 1 133 ? -4.737 -4.971 4.080 1.00 98.06 133 LEU A CA 1
ATOM 963 C C . LEU A 1 133 ? -5.137 -5.871 2.905 1.00 98.06 133 LEU A C 1
ATOM 965 O O . LEU A 1 133 ? -5.144 -5.403 1.771 1.00 98.06 133 LEU A O 1
ATOM 969 N N . GLY A 1 134 ? -5.530 -7.123 3.167 1.00 97.50 134 GLY A N 1
ATOM 970 C CA . GLY A 1 134 ? -5.999 -8.043 2.124 1.00 97.50 134 GLY A CA 1
ATOM 971 C C . GLY A 1 134 ? -7.212 -7.502 1.359 1.00 97.50 134 GLY A C 1
ATOM 972 O O . GLY A 1 134 ? -7.216 -7.488 0.130 1.00 97.50 134 GLY A O 1
ATOM 973 N N . ILE A 1 135 ? -8.209 -6.977 2.079 1.00 97.50 135 ILE A N 1
ATOM 974 C CA . ILE A 1 135 ? -9.381 -6.322 1.470 1.00 97.50 135 ILE A CA 1
ATOM 975 C C . ILE A 1 135 ? -8.961 -5.082 0.677 1.00 97.50 135 ILE A C 1
ATOM 977 O O . ILE A 1 135 ? -9.425 -4.879 -0.442 1.00 97.50 135 ILE A O 1
ATOM 981 N N . GLY A 1 136 ? -8.070 -4.269 1.245 1.00 97.31 136 GLY A N 1
ATOM 982 C CA . GLY A 1 136 ? -7.555 -3.063 0.616 1.00 97.31 136 GLY A CA 1
ATOM 983 C C . GLY A 1 136 ? -6.854 -3.355 -0.706 1.00 97.31 136 GLY A C 1
ATOM 984 O O . GLY A 1 136 ? -7.069 -2.631 -1.668 1.00 97.31 136 GLY A O 1
ATOM 985 N N . ILE A 1 137 ? -6.067 -4.430 -0.802 1.00 96.75 137 ILE A N 1
ATOM 986 C CA . ILE A 1 137 ? -5.412 -4.836 -2.057 1.00 96.75 137 ILE A CA 1
ATOM 987 C C . ILE A 1 137 ? -6.454 -5.107 -3.150 1.00 96.75 137 ILE A C 1
ATOM 989 O O . ILE A 1 137 ? -6.377 -4.520 -4.228 1.00 96.75 137 ILE A O 1
ATOM 993 N N . VAL A 1 138 ? -7.463 -5.934 -2.857 1.00 97.88 138 VAL A N 1
ATOM 994 C CA . VAL A 1 138 ? -8.514 -6.275 -3.830 1.00 97.88 138 VAL A CA 1
ATOM 995 C C . VAL A 1 138 ? -9.328 -5.038 -4.217 1.00 97.88 138 VAL A C 1
ATOM 997 O O . VAL A 1 138 ? -9.556 -4.791 -5.401 1.00 97.88 138 VAL A O 1
ATOM 1000 N N . ALA A 1 139 ? -9.720 -4.219 -3.238 1.00 97.06 139 ALA A N 1
ATOM 1001 C CA . ALA A 1 139 ? -10.424 -2.963 -3.485 1.00 97.06 139 ALA A CA 1
ATOM 1002 C C . ALA A 1 139 ? -9.584 -1.989 -4.329 1.00 97.06 139 ALA A C 1
ATOM 1004 O O . ALA A 1 139 ? -10.123 -1.315 -5.204 1.00 97.06 139 ALA A O 1
ATOM 1005 N N . GLY A 1 140 ? -8.267 -1.957 -4.115 1.00 95.44 140 GLY A N 1
ATOM 1006 C CA . GLY A 1 140 ? -7.318 -1.166 -4.893 1.00 95.44 140 GLY A CA 1
ATOM 1007 C C . GLY A 1 140 ? -7.260 -1.589 -6.360 1.00 95.44 140 GLY A C 1
ATOM 1008 O O . GLY A 1 140 ? -7.249 -0.730 -7.237 1.00 95.44 140 GLY A O 1
ATOM 1009 N N . TRP A 1 141 ? -7.299 -2.890 -6.659 1.00 94.44 141 TRP A N 1
ATOM 1010 C CA . TRP A 1 141 ? -7.357 -3.379 -8.044 1.00 94.44 141 TRP A CA 1
ATOM 1011 C C . TRP A 1 141 ? -8.652 -2.977 -8.750 1.00 94.44 141 TRP A C 1
ATOM 1013 O O . TRP A 1 141 ? -8.620 -2.512 -9.892 1.00 94.44 141 TRP A O 1
ATOM 1023 N N . VAL A 1 142 ? -9.786 -3.100 -8.055 1.00 96.31 142 VAL A N 1
ATOM 1024 C CA . VAL A 1 142 ? -11.088 -2.659 -8.573 1.00 96.31 142 VAL A CA 1
ATOM 1025 C C . VAL A 1 142 ? -11.069 -1.151 -8.830 1.00 96.31 142 VAL A C 1
ATOM 1027 O O . VAL A 1 142 ? -11.414 -0.707 -9.923 1.00 96.31 142 VAL A O 1
ATOM 1030 N N . ALA A 1 143 ? -10.597 -0.362 -7.864 1.00 94.31 143 ALA A N 1
ATOM 1031 C CA . ALA A 1 143 ? -10.496 1.086 -7.992 1.00 94.31 143 ALA A CA 1
ATOM 1032 C C . ALA A 1 143 ? -9.553 1.516 -9.124 1.00 94.31 143 ALA A C 1
ATOM 1034 O O . ALA A 1 143 ? -9.905 2.402 -9.895 1.00 94.31 143 ALA A O 1
ATOM 1035 N N . SER A 1 144 ? -8.397 0.864 -9.266 1.00 91.38 144 SER A N 1
ATOM 1036 C CA . SER A 1 144 ? -7.449 1.112 -10.358 1.00 91.38 144 SER A CA 1
ATOM 1037 C C . SER A 1 144 ? -8.087 0.846 -11.723 1.00 91.38 144 SER A C 1
ATOM 1039 O O . SER A 1 144 ? -7.992 1.674 -12.626 1.00 91.38 144 SER A O 1
ATOM 1041 N N . THR A 1 145 ? -8.834 -0.255 -11.849 1.00 92.94 145 THR A N 1
ATOM 1042 C CA . THR A 1 145 ? -9.567 -0.582 -13.080 1.00 92.94 145 THR A CA 1
ATOM 1043 C C . THR A 1 145 ? -10.578 0.513 -13.425 1.00 92.94 145 THR A C 1
ATOM 1045 O O . THR A 1 145 ? -10.616 0.979 -14.561 1.00 92.94 145 THR A O 1
ATOM 1048 N N . VAL A 1 146 ? -11.349 0.987 -12.443 1.00 92.44 146 VAL A N 1
ATOM 1049 C CA . VAL A 1 146 ? -12.341 2.056 -12.648 1.00 92.44 146 VAL A CA 1
ATOM 1050 C C . VAL A 1 146 ? -11.672 3.390 -12.998 1.00 92.44 146 VAL A C 1
ATOM 1052 O O . VAL A 1 146 ? -12.104 4.062 -13.932 1.00 92.44 146 VAL A O 1
ATOM 1055 N N . LEU A 1 147 ? -10.597 3.764 -12.297 1.00 88.06 147 LEU A N 1
ATOM 1056 C CA . LEU A 1 147 ? -9.854 5.007 -12.535 1.00 88.06 147 LEU A CA 1
ATOM 1057 C C . LEU A 1 147 ? -9.063 4.989 -13.853 1.00 88.06 147 LEU A C 1
ATOM 1059 O O . LEU A 1 147 ? -8.775 6.053 -14.400 1.00 88.06 147 LEU A O 1
ATOM 1063 N N . SER A 1 148 ? -8.758 3.809 -14.402 1.00 88.25 148 SER A N 1
ATOM 1064 C CA . SER A 1 148 ? -8.096 3.691 -15.705 1.00 88.25 148 SER A CA 1
ATOM 1065 C C . SER A 1 148 ? -8.959 4.208 -16.861 1.00 88.25 148 SER A C 1
ATOM 1067 O O . SER A 1 148 ? -8.416 4.711 -17.839 1.00 88.25 148 SER A O 1
ATOM 1069 N N . ILE A 1 149 ? -10.292 4.150 -16.744 1.00 88.38 149 ILE A N 1
ATOM 1070 C CA . ILE A 1 149 ? -11.225 4.588 -17.794 1.00 88.38 149 ILE A CA 1
ATOM 1071 C C . ILE A 1 149 ? -11.043 6.083 -18.109 1.00 88.38 149 ILE A C 1
ATOM 1073 O O . ILE A 1 149 ? -10.675 6.400 -19.241 1.00 88.38 149 ILE A O 1
ATOM 1077 N N . PRO A 1 150 ? -11.228 7.019 -17.153 1.00 82.50 150 PRO A N 1
ATOM 1078 C CA . PRO A 1 150 ? -11.007 8.437 -17.425 1.00 82.50 150 PRO A CA 1
ATOM 1079 C C . PRO A 1 150 ? -9.538 8.748 -17.747 1.00 82.50 150 PRO A C 1
ATOM 1081 O O . PRO A 1 150 ? -9.278 9.624 -18.568 1.00 82.50 150 PRO A O 1
ATOM 1084 N N . GLY A 1 151 ? -8.582 8.011 -17.164 1.00 78.81 151 GLY A N 1
ATOM 1085 C CA . GLY A 1 151 ? -7.158 8.152 -17.484 1.00 78.81 151 GLY A CA 1
ATOM 1086 C C . GLY A 1 151 ? -6.857 7.881 -18.960 1.00 78.81 151 GLY A C 1
ATOM 1087 O O . GLY A 1 151 ? -6.205 8.689 -19.613 1.00 78.81 151 GLY A O 1
ATOM 1088 N N . ASN A 1 152 ? -7.407 6.799 -19.512 1.00 83.38 152 ASN A N 1
ATOM 1089 C CA . ASN A 1 152 ? -7.268 6.458 -20.928 1.00 83.38 152 ASN A CA 1
ATOM 1090 C C . ASN A 1 152 ? -8.049 7.413 -21.844 1.00 83.38 152 ASN A C 1
ATOM 1092 O O . ASN A 1 152 ? -7.637 7.669 -22.968 1.00 83.38 152 ASN A O 1
ATOM 1096 N N . MET A 1 153 ? -9.169 7.980 -21.388 1.00 79.56 153 MET A N 1
ATOM 1097 C CA . MET A 1 153 ? -9.872 9.004 -22.173 1.00 79.56 153 MET A CA 1
ATOM 1098 C C . MET A 1 153 ? -9.053 10.294 -22.288 1.00 79.56 153 MET A C 1
ATOM 1100 O O . MET A 1 153 ? -9.040 10.908 -23.353 1.00 79.56 153 MET A O 1
ATOM 1104 N N . LEU A 1 154 ? -8.338 10.683 -21.227 1.00 74.62 154 LEU A N 1
ATOM 1105 C CA . LEU A 1 154 ? -7.449 11.849 -21.237 1.00 74.62 154 LEU A CA 1
ATOM 1106 C C . LEU A 1 154 ? -6.256 11.673 -22.184 1.00 74.62 154 LEU A C 1
ATOM 1108 O O . LEU A 1 154 ? -5.816 12.657 -22.770 1.00 74.62 154 LEU A O 1
ATOM 1112 N N . THR A 1 155 ? -5.753 10.449 -22.374 1.00 73.56 155 THR A N 1
ATOM 1113 C CA . THR A 1 155 ? -4.635 10.187 -23.299 1.00 73.56 155 THR A CA 1
ATOM 1114 C C . THR A 1 155 ? -5.057 10.143 -24.769 1.00 73.56 155 THR A C 1
ATOM 1116 O O . THR A 1 155 ? -4.216 10.337 -25.641 1.00 73.56 155 THR A O 1
ATOM 1119 N N . VAL A 1 156 ? -6.341 9.905 -25.059 1.00 74.38 156 VAL A N 1
ATOM 1120 C CA . VAL A 1 156 ? -6.879 9.805 -26.430 1.00 74.38 156 VAL A CA 1
ATOM 1121 C C . VAL A 1 156 ? -7.481 11.130 -26.923 1.00 74.38 156 VAL A C 1
ATOM 1123 O O . VAL A 1 156 ? -7.695 11.295 -28.124 1.00 74.38 156 VAL A O 1
ATOM 1126 N N . MET A 1 157 ? -7.739 12.104 -26.041 1.00 68.56 157 MET A N 1
ATOM 1127 C CA . MET A 1 157 ? -8.189 13.432 -26.470 1.00 68.56 157 MET A CA 1
ATOM 1128 C C . MET A 1 157 ? -7.077 14.138 -27.268 1.00 68.56 157 MET A C 1
ATOM 1130 O O . MET A 1 157 ? -6.007 14.383 -26.715 1.00 68.56 157 MET A O 1
ATOM 1134 N N . PRO A 1 158 ? -7.306 14.497 -28.548 1.00 59.78 158 PRO A N 1
ATOM 1135 C CA . PRO A 1 158 ? -6.295 15.177 -29.344 1.00 59.78 158 PRO A CA 1
ATOM 1136 C C . PRO A 1 158 ? -6.021 16.562 -28.748 1.00 59.78 158 PRO A C 1
ATOM 1138 O O . PRO A 1 158 ? -6.913 17.415 -28.713 1.00 59.78 158 PRO A O 1
ATOM 1141 N N . SER A 1 159 ? -4.789 16.779 -28.281 1.00 60.19 159 SER A N 1
ATOM 1142 C CA . SER A 1 159 ? -4.279 18.056 -27.778 1.00 60.19 159 SER A CA 1
ATOM 1143 C C . SER A 1 159 ? -4.247 19.085 -28.910 1.00 60.19 159 SER A C 1
ATOM 1145 O O . SER A 1 159 ? -3.262 19.275 -29.615 1.00 60.19 159 SER A O 1
ATOM 1147 N N . ARG A 1 160 ? -5.373 19.763 -29.139 1.00 57.69 160 ARG A N 1
ATOM 1148 C CA . ARG A 1 160 ? -5.443 20.888 -30.076 1.00 57.69 160 ARG A CA 1
ATOM 1149 C C . ARG A 1 160 ? -4.868 22.145 -29.414 1.00 57.69 160 ARG A C 1
ATOM 1151 O O . ARG A 1 160 ? -5.635 22.966 -28.922 1.00 57.69 160 ARG A O 1
ATOM 1158 N N . GLY A 1 161 ? -3.544 22.304 -29.407 1.00 58.28 161 GLY A N 1
ATOM 1159 C CA . GLY A 1 161 ? -2.909 23.610 -29.183 1.00 58.28 161 GLY A CA 1
ATOM 1160 C C . GLY A 1 161 ? -1.585 23.603 -28.417 1.00 58.28 161 GLY A C 1
ATOM 1161 O O . GLY A 1 161 ? -1.323 22.732 -27.592 1.00 58.28 161 GLY A O 1
ATOM 1162 N N . GLU A 1 162 ? -0.780 24.635 -28.687 1.00 55.78 162 GLU A N 1
ATOM 1163 C CA . GLU A 1 162 ? 0.483 24.989 -28.027 1.00 55.78 162 GLU A CA 1
ATOM 1164 C C . GLU A 1 162 ? 0.265 25.237 -26.517 1.00 55.78 162 GLU A C 1
ATOM 1166 O O . GLU A 1 162 ? 0.058 26.357 -26.058 1.00 55.78 162 GLU A O 1
ATOM 1171 N N . GLY A 1 163 ? 0.222 24.160 -25.731 1.00 58.56 163 GLY A N 1
ATOM 1172 C CA . GLY A 1 163 ? -0.051 24.197 -24.287 1.00 58.56 163 GLY A CA 1
ATOM 1173 C C . GLY A 1 163 ? 0.035 22.827 -23.604 1.00 58.56 163 GLY A C 1
ATOM 1174 O O . GLY A 1 163 ? -0.524 22.632 -22.524 1.00 58.56 163 GLY A O 1
ATOM 1175 N N . GLU A 1 164 ? 0.719 21.869 -24.234 1.00 63.34 164 GLU A N 1
ATOM 1176 C CA . GLU A 1 164 ? 0.679 20.446 -23.872 1.00 63.34 164 GLU A CA 1
ATOM 1177 C C . GLU A 1 164 ? 1.289 20.148 -22.498 1.00 63.34 164 GLU A C 1
ATOM 1179 O O . GLU A 1 164 ? 0.747 19.343 -21.742 1.00 63.34 164 GLU A O 1
ATOM 1184 N N . LEU A 1 165 ? 2.369 20.843 -22.128 1.00 66.12 165 LEU A N 1
ATOM 1185 C CA . LEU A 1 165 ? 3.023 20.641 -20.834 1.00 66.12 165 LEU A CA 1
ATOM 1186 C C . LEU A 1 165 ? 2.110 21.048 -19.655 1.00 66.12 165 LEU A C 1
ATOM 1188 O O . LEU A 1 165 ? 1.862 20.196 -18.799 1.00 66.12 165 LEU A O 1
ATOM 1192 N N . PRO A 1 166 ? 1.532 22.270 -19.597 1.00 69.50 166 PRO A N 1
ATOM 1193 C CA . PRO A 1 166 ? 0.590 22.648 -18.538 1.00 69.50 166 PRO A CA 1
ATOM 1194 C C . PRO A 1 166 ? -0.609 21.702 -18.390 1.00 69.50 166 PRO A C 1
ATOM 1196 O O . PRO A 1 166 ? -0.975 21.351 -17.268 1.00 69.50 166 PRO A O 1
ATOM 1199 N N . ALA A 1 167 ? -1.208 21.261 -19.501 1.00 66.81 167 ALA A N 1
ATOM 1200 C CA . ALA A 1 167 ? -2.374 20.379 -19.475 1.00 66.81 167 ALA A CA 1
ATOM 1201 C C . ALA A 1 167 ? -2.045 18.993 -18.894 1.00 66.81 167 ALA A C 1
ATOM 1203 O O . ALA A 1 167 ? -2.830 18.448 -18.115 1.00 66.81 167 ALA A O 1
ATOM 1204 N N . LEU A 1 168 ? -0.861 18.455 -19.206 1.00 69.12 168 LEU A N 1
ATOM 1205 C CA . LEU A 1 168 ? -0.400 17.159 -18.706 1.00 69.12 168 LEU A CA 1
ATOM 1206 C C . LEU A 1 168 ? -0.074 17.214 -17.204 1.00 69.12 168 LEU A C 1
ATOM 1208 O O . LEU A 1 168 ? -0.416 16.288 -16.469 1.00 69.12 168 LEU A O 1
ATOM 1212 N N . PHE A 1 169 ? 0.483 18.329 -16.714 1.00 75.94 169 PHE A N 1
ATOM 1213 C CA . PHE A 1 169 ? 0.704 18.542 -15.278 1.00 75.94 169 PHE A CA 1
ATOM 1214 C C . PHE A 1 169 ? -0.600 18.716 -14.494 1.00 75.94 169 PHE A C 1
ATOM 1216 O O . PHE A 1 169 ? -0.746 18.128 -13.423 1.00 75.94 169 PHE A O 1
ATOM 1223 N N . VAL A 1 170 ? -1.562 19.484 -15.015 1.00 78.31 170 VAL A N 1
ATOM 1224 C CA . VAL A 1 170 ? -2.858 19.689 -14.347 1.00 78.31 170 VAL A CA 1
ATOM 1225 C C . VAL A 1 170 ? -3.678 18.396 -14.349 1.00 78.31 170 VAL A C 1
ATOM 1227 O O . VAL A 1 170 ? -4.160 17.978 -13.296 1.00 78.31 170 VAL A O 1
ATOM 1230 N N . GLY A 1 171 ? -3.791 17.720 -15.496 1.00 76.81 171 GLY A N 1
ATOM 1231 C CA . GLY A 1 171 ? -4.517 16.454 -15.618 1.00 76.81 171 GLY A CA 1
ATOM 1232 C C . GLY A 1 171 ? -3.871 15.326 -14.812 1.00 76.81 171 GLY A C 1
ATOM 1233 O O . GLY A 1 171 ? -4.550 14.646 -14.042 1.00 76.81 171 GLY A O 1
ATOM 1234 N N . GLY A 1 172 ? -2.548 15.173 -14.915 1.00 80.31 172 GLY A N 1
ATOM 1235 C CA . GLY A 1 172 ? -1.787 14.197 -14.137 1.00 80.31 172 GLY A CA 1
ATOM 1236 C C . GLY A 1 172 ? -1.862 14.466 -12.634 1.00 80.31 172 GLY A C 1
ATOM 1237 O O . GLY A 1 172 ? -2.115 13.548 -11.857 1.00 80.31 172 GLY A O 1
ATOM 1238 N N . GLY A 1 173 ? -1.732 15.728 -12.216 1.00 84.44 173 GLY A N 1
ATOM 1239 C CA . GLY A 1 173 ? -1.867 16.131 -10.817 1.00 84.44 173 GLY A CA 1
ATOM 1240 C C . GLY A 1 173 ? -3.245 15.798 -10.241 1.00 84.44 173 GLY A C 1
ATOM 1241 O O . GLY A 1 173 ? -3.335 15.211 -9.163 1.00 84.44 173 GLY A O 1
ATOM 1242 N N . LEU A 1 174 ? -4.321 16.093 -10.976 1.00 85.81 174 LEU A N 1
ATOM 1243 C CA . LEU A 1 174 ? -5.687 15.748 -10.567 1.00 85.81 174 LEU A CA 1
ATOM 1244 C C . LEU A 1 174 ? -5.894 14.234 -10.452 1.00 85.81 174 LEU A C 1
ATOM 1246 O O . LEU A 1 174 ? -6.498 13.781 -9.479 1.00 85.81 174 LEU A O 1
ATOM 1250 N N . LEU A 1 175 ? -5.363 13.444 -11.390 1.00 85.81 175 LEU A N 1
ATOM 1251 C CA . LEU A 1 175 ? -5.429 11.980 -11.326 1.00 85.81 175 LEU A CA 1
ATOM 1252 C C . LEU A 1 175 ? -4.668 11.422 -10.118 1.00 85.81 175 LEU A C 1
ATOM 1254 O O . LEU A 1 175 ? -5.171 10.524 -9.442 1.00 85.81 175 LEU A O 1
ATOM 1258 N N . VAL A 1 176 ? -3.493 11.972 -9.802 1.00 87.75 176 VAL A N 1
ATOM 1259 C CA . VAL A 1 176 ? -2.716 11.581 -8.615 1.00 87.75 176 VAL A CA 1
ATOM 1260 C C . VAL A 1 176 ? -3.481 11.907 -7.333 1.00 87.75 176 VAL A C 1
ATOM 1262 O O . VAL A 1 176 ? -3.585 11.053 -6.453 1.00 87.75 176 VAL A O 1
ATOM 1265 N N . LEU A 1 177 ? -4.071 13.101 -7.232 1.00 91.38 177 LEU A N 1
ATOM 1266 C CA . LEU A 1 177 ? -4.880 13.493 -6.075 1.00 91.38 177 LEU A CA 1
ATOM 1267 C C . LEU A 1 177 ? -6.136 12.626 -5.928 1.00 91.38 177 LEU A C 1
ATOM 1269 O O . LEU A 1 177 ? -6.461 12.203 -4.819 1.00 91.38 177 LEU A O 1
ATOM 1273 N N . ALA A 1 178 ? -6.817 12.318 -7.034 1.00 91.75 178 ALA A N 1
ATOM 1274 C CA . ALA A 1 178 ? -7.972 11.428 -7.036 1.00 91.75 178 ALA A CA 1
ATOM 1275 C C . ALA A 1 178 ? -7.585 10.008 -6.597 1.00 91.75 178 ALA A C 1
ATOM 1277 O O . ALA A 1 178 ? -8.238 9.431 -5.727 1.00 91.75 178 ALA A O 1
ATOM 1278 N N . SER A 1 179 ? -6.487 9.468 -7.132 1.00 91.75 179 SER A N 1
ATOM 1279 C CA . SER A 1 179 ? -5.945 8.163 -6.741 1.00 91.75 179 SER A CA 1
ATOM 1280 C C . SER A 1 179 ? -5.587 8.120 -5.253 1.00 91.75 179 SER A C 1
ATOM 1282 O O . SER A 1 179 ? -5.946 7.173 -4.545 1.00 91.75 179 SER A O 1
ATOM 1284 N N . LEU A 1 180 ? -4.965 9.184 -4.736 1.00 94.94 180 LEU A N 1
ATOM 1285 C CA . LEU A 1 180 ? -4.650 9.317 -3.316 1.00 94.94 180 LEU A CA 1
ATOM 1286 C C . LEU A 1 180 ? -5.920 9.342 -2.455 1.00 94.94 180 LEU A C 1
ATOM 1288 O O . LEU A 1 180 ? -6.002 8.612 -1.469 1.00 94.94 180 LEU A O 1
ATOM 1292 N N . ALA A 1 181 ? -6.927 10.131 -2.835 1.00 96.62 181 ALA A N 1
ATOM 1293 C CA . ALA A 1 181 ? -8.193 10.215 -2.111 1.00 96.62 181 ALA A CA 1
ATOM 1294 C C . ALA A 1 181 ? -8.924 8.862 -2.070 1.00 96.62 181 ALA A C 1
ATOM 1296 O O . ALA A 1 181 ? -9.409 8.449 -1.015 1.00 96.62 181 ALA A O 1
ATOM 1297 N N . VAL A 1 182 ? -8.951 8.142 -3.194 1.00 96.75 182 VAL A N 1
ATOM 1298 C CA . VAL A 1 182 ? -9.539 6.799 -3.284 1.00 96.75 182 VAL A CA 1
ATOM 1299 C C . VAL A 1 182 ? -8.765 5.800 -2.425 1.00 96.75 182 VAL A C 1
ATOM 1301 O O . VAL A 1 182 ? -9.375 5.036 -1.680 1.00 96.75 182 VAL A O 1
ATOM 1304 N N . THR A 1 183 ? -7.432 5.850 -2.449 1.00 97.19 183 THR A N 1
ATOM 1305 C CA . THR A 1 183 ? -6.570 5.010 -1.602 1.00 97.19 183 THR A CA 1
ATOM 1306 C C . THR A 1 183 ? -6.864 5.246 -0.120 1.00 97.19 183 THR A C 1
ATOM 1308 O O . THR A 1 183 ? -7.092 4.293 0.628 1.00 97.19 183 THR A O 1
ATOM 1311 N N . VAL A 1 184 ? -6.946 6.510 0.307 1.00 98.06 184 VAL A N 1
ATOM 1312 C CA . VAL A 1 184 ? -7.305 6.870 1.685 1.00 98.06 184 VAL A CA 1
ATOM 1313 C C . VAL A 1 184 ? -8.690 6.329 2.035 1.00 98.06 184 VAL A C 1
ATOM 1315 O O . VAL A 1 184 ? -8.839 5.694 3.078 1.00 98.06 184 VAL A O 1
ATOM 1318 N N . ALA A 1 185 ? -9.689 6.525 1.170 1.00 98.25 185 ALA A N 1
ATOM 1319 C CA . ALA A 1 185 ? -11.048 6.043 1.401 1.00 98.25 185 ALA A CA 1
ATOM 1320 C C . ALA A 1 185 ? -11.096 4.515 1.576 1.00 98.25 185 ALA A C 1
ATOM 1322 O O . ALA A 1 185 ? -11.678 4.036 2.551 1.00 98.25 185 ALA A O 1
ATOM 1323 N N . ILE A 1 186 ? -10.429 3.753 0.702 1.00 98.25 186 ILE A N 1
ATOM 1324 C CA . ILE A 1 186 ? -10.309 2.290 0.814 1.00 98.25 186 ILE A CA 1
ATOM 1325 C C . ILE A 1 186 ? -9.717 1.906 2.169 1.00 98.25 186 ILE A C 1
ATOM 1327 O O . ILE A 1 186 ? -10.287 1.071 2.872 1.00 98.25 186 ILE A O 1
ATOM 1331 N N . GLY A 1 187 ? -8.615 2.548 2.566 1.00 97.94 187 GLY A N 1
ATOM 1332 C CA . GLY A 1 187 ? -7.980 2.320 3.860 1.00 97.94 187 GLY A CA 1
ATOM 1333 C C . GLY A 1 187 ? -8.935 2.576 5.025 1.00 97.94 187 GLY A C 1
ATOM 1334 O O . GLY A 1 187 ? -9.110 1.713 5.887 1.00 97.94 187 GLY A O 1
ATOM 1335 N N . VAL A 1 188 ? -9.601 3.735 5.038 1.00 98.44 188 VAL A N 1
ATOM 1336 C CA . VAL A 1 188 ? -10.577 4.107 6.076 1.00 98.44 188 VAL A CA 1
ATOM 1337 C C . VAL A 1 188 ? -11.682 3.056 6.192 1.00 98.44 188 VAL A C 1
ATOM 1339 O O . VAL A 1 188 ? -11.942 2.563 7.294 1.00 98.44 188 VAL A O 1
ATOM 1342 N N . PHE A 1 189 ? -12.312 2.685 5.075 1.00 98.25 189 PHE A N 1
ATOM 1343 C CA . PHE A 1 189 ? -13.431 1.744 5.072 1.00 98.25 189 PHE A CA 1
ATOM 1344 C C . PHE A 1 189 ? -13.003 0.321 5.433 1.00 98.25 189 PHE A C 1
ATOM 1346 O O . PHE A 1 189 ? -13.663 -0.308 6.262 1.00 98.25 189 PHE A O 1
ATOM 1353 N N . ALA A 1 190 ? -11.895 -0.181 4.880 1.00 98.25 190 ALA A N 1
ATOM 1354 C CA . ALA A 1 190 ? -11.420 -1.537 5.146 1.00 98.25 190 ALA A CA 1
ATOM 1355 C C . ALA A 1 190 ? -11.062 -1.732 6.628 1.00 98.25 190 ALA A C 1
ATOM 1357 O O . ALA A 1 190 ? -11.473 -2.721 7.242 1.00 98.25 190 ALA A O 1
ATOM 1358 N N . TRP A 1 191 ? -10.369 -0.765 7.239 1.00 98.38 191 TRP A N 1
ATOM 1359 C CA . TRP A 1 191 ? -10.030 -0.832 8.662 1.00 98.38 191 TRP A CA 1
ATOM 1360 C C . TRP A 1 191 ? -11.251 -0.692 9.558 1.00 98.38 191 TRP A C 1
ATOM 1362 O O . TRP A 1 191 ? -11.392 -1.443 10.524 1.00 98.38 191 TRP A O 1
ATOM 1372 N N . TRP A 1 192 ? -12.143 0.250 9.249 1.00 98.06 192 TRP A N 1
ATOM 1373 C CA . TRP A 1 192 ? -13.389 0.421 9.989 1.00 98.06 192 TRP A CA 1
ATOM 1374 C C . TRP A 1 192 ? -14.240 -0.855 9.957 1.00 98.06 192 TRP A C 1
ATOM 1376 O O . TRP A 1 192 ? -14.734 -1.298 11.000 1.00 98.06 192 TRP A O 1
ATOM 1386 N N . TRP A 1 193 ? -14.365 -1.476 8.785 1.00 97.75 193 TRP A N 1
ATOM 1387 C CA . TRP A 1 193 ? -15.115 -2.712 8.588 1.00 97.75 193 TRP A CA 1
ATOM 1388 C C . TRP A 1 193 ? -14.490 -3.880 9.363 1.00 97.75 193 TRP A C 1
ATOM 1390 O O . TRP A 1 193 ? -15.183 -4.573 10.111 1.00 97.75 193 TRP A O 1
ATOM 1400 N N . MET A 1 194 ? -13.168 -4.058 9.286 1.00 98.06 194 MET A N 1
ATOM 1401 C CA . MET A 1 194 ? -12.465 -5.129 10.003 1.00 98.06 194 MET A CA 1
ATOM 1402 C C . MET A 1 194 ? -12.448 -4.947 11.516 1.00 98.06 194 MET A C 1
ATOM 1404 O O . MET A 1 194 ? -12.579 -5.931 12.247 1.00 98.06 194 MET A O 1
ATOM 1408 N N . ALA A 1 195 ? -12.393 -3.709 12.006 1.00 96.94 195 ALA A N 1
ATOM 1409 C CA . ALA A 1 195 ? -12.577 -3.435 13.425 1.00 96.94 195 ALA A CA 1
ATOM 1410 C C . ALA A 1 195 ? -13.965 -3.889 13.910 1.00 96.94 195 ALA A C 1
ATOM 1412 O O . ALA A 1 195 ? -14.074 -4.449 14.999 1.00 96.94 195 ALA A O 1
ATOM 1413 N N . HIS A 1 196 ? -15.022 -3.718 13.103 1.00 95.94 196 HIS A N 1
ATOM 1414 C CA . HIS A 1 196 ? -16.365 -4.210 13.435 1.00 95.94 196 HIS A CA 1
ATOM 1415 C C . HIS A 1 196 ? -16.487 -5.734 13.318 1.00 95.94 196 HIS A C 1
ATOM 1417 O O . HIS A 1 196 ? -17.144 -6.356 14.158 1.00 95.94 196 HIS A O 1
ATOM 1423 N N . ALA A 1 197 ? -15.876 -6.349 12.308 1.00 95.44 197 ALA A N 1
ATOM 1424 C CA . ALA A 1 197 ? -15.941 -7.795 12.105 1.00 95.44 197 ALA A CA 1
ATOM 1425 C C . ALA A 1 197 ? -15.204 -8.570 13.214 1.00 95.44 197 ALA A C 1
ATOM 1427 O O . ALA A 1 197 ? -15.701 -9.583 13.711 1.00 95.44 197 ALA A O 1
ATOM 1428 N N . LEU A 1 198 ? -14.049 -8.060 13.656 1.00 95.31 198 LEU A N 1
ATOM 1429 C CA . LEU A 1 198 ? -13.161 -8.716 14.623 1.00 95.31 198 LEU A CA 1
ATOM 1430 C C . LEU A 1 198 ? -13.372 -8.263 16.075 1.00 95.31 198 LEU A C 1
ATOM 1432 O O . LEU A 1 198 ? -12.504 -8.482 16.922 1.00 95.31 198 LEU A O 1
ATOM 1436 N N . ARG A 1 199 ? -14.528 -7.668 16.384 1.00 92.50 199 ARG A N 1
ATOM 1437 C CA . ARG A 1 199 ? -14.902 -7.306 17.758 1.00 92.50 199 ARG A CA 1
ATOM 1438 C C . ARG A 1 199 ? -14.833 -8.512 18.707 1.00 92.50 199 ARG A C 1
ATOM 1440 O O . ARG A 1 199 ? -15.319 -9.586 18.336 1.00 92.50 199 ARG A O 1
ATOM 1447 N N . PRO A 1 200 ? -14.303 -8.341 19.933 1.00 86.56 200 PRO A N 1
ATOM 1448 C CA . PRO A 1 200 ? -14.398 -9.354 20.978 1.00 86.56 200 PRO A CA 1
ATOM 1449 C C . PRO A 1 200 ? -15.854 -9.724 21.289 1.00 86.56 200 PRO A C 1
ATOM 1451 O O . PRO A 1 200 ? -16.751 -8.885 21.198 1.00 86.56 200 PRO A O 1
ATOM 1454 N N . ALA A 1 201 ? -16.077 -10.985 21.658 1.00 82.81 201 ALA A N 1
ATOM 1455 C CA . ALA A 1 201 ? -17.324 -11.413 22.283 1.00 82.81 201 ALA A CA 1
ATOM 1456 C C . ALA A 1 201 ? -17.442 -10.796 23.682 1.00 82.81 201 ALA A C 1
ATOM 1458 O O . ALA A 1 201 ? -16.416 -10.574 24.330 1.00 82.81 201 ALA A O 1
ATOM 1459 N N . ALA A 1 202 ? -18.667 -10.497 24.133 1.00 77.62 202 ALA A N 1
ATOM 1460 C CA . ALA A 1 202 ? -18.872 -10.181 25.541 1.00 77.62 202 ALA A CA 1
ATOM 1461 C C . ALA A 1 202 ? -18.368 -11.354 26.399 1.00 77.62 202 ALA A C 1
ATOM 1463 O O . ALA A 1 202 ? -18.485 -12.507 25.961 1.00 77.62 202 ALA A O 1
ATOM 1464 N N . PRO A 1 203 ? -17.802 -11.079 27.587 1.00 70.94 203 PRO A N 1
ATOM 1465 C CA . PRO A 1 203 ? -17.587 -12.118 28.582 1.00 70.94 203 PRO A CA 1
ATOM 1466 C C . PRO A 1 203 ? -18.888 -12.904 28.767 1.00 70.94 203 PRO A C 1
ATOM 1468 O O . PRO A 1 203 ? -19.962 -12.309 28.846 1.00 70.94 203 PRO A O 1
ATOM 1471 N N . ILE A 1 204 ? -18.799 -14.233 28.763 1.00 66.88 204 ILE A N 1
ATOM 1472 C CA . ILE A 1 204 ? -19.911 -15.066 29.215 1.00 66.88 204 ILE A CA 1
ATOM 1473 C C . ILE A 1 204 ? -19.988 -14.808 30.717 1.00 66.88 204 ILE A C 1
ATOM 1475 O O . ILE A 1 204 ? -18.994 -15.051 31.402 1.00 66.88 204 ILE A O 1
ATOM 1479 N N . ASP A 1 205 ? -21.106 -14.275 31.210 1.00 63.47 205 ASP A N 1
ATOM 1480 C CA . ASP A 1 205 ? -21.349 -14.198 32.649 1.00 63.47 205 ASP A CA 1
ATOM 1481 C C . ASP A 1 205 ? -21.374 -15.634 33.175 1.00 63.47 205 ASP A C 1
ATOM 1483 O O . ASP A 1 205 ? -22.370 -16.343 33.078 1.00 63.47 205 ASP A O 1
ATOM 1487 N N . THR A 1 206 ? -20.239 -16.106 33.684 1.00 62.94 206 THR A N 1
ATOM 1488 C CA . THR A 1 206 ? -20.126 -17.396 34.369 1.00 62.94 206 THR A CA 1
ATOM 1489 C C . THR A 1 206 ? -20.593 -17.278 35.815 1.00 62.94 206 THR A C 1
ATOM 1491 O O . THR A 1 206 ? -20.114 -18.028 36.659 1.00 62.94 206 THR A O 1
ATOM 1494 N N . ASP A 1 207 ? -21.452 -16.304 36.128 1.00 61.38 207 ASP A N 1
ATOM 1495 C CA . ASP A 1 207 ? -21.955 -16.115 37.479 1.00 61.38 207 ASP A CA 1
ATOM 1496 C C . ASP A 1 207 ? -22.862 -17.306 37.833 1.00 61.38 207 ASP A C 1
AT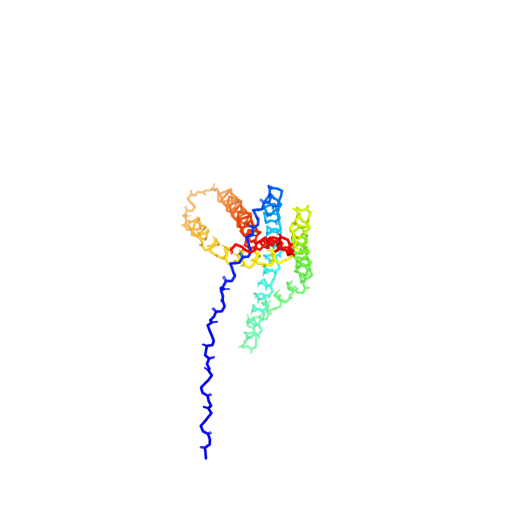OM 1498 O O . ASP A 1 207 ? -23.956 -17.425 37.268 1.00 61.38 207 ASP A O 1
ATOM 1502 N N . PRO A 1 208 ? -22.440 -18.197 38.752 1.00 60.62 208 PRO A N 1
ATOM 1503 C CA . PRO A 1 208 ? -23.229 -19.362 39.142 1.00 60.62 208 PRO A CA 1
ATOM 1504 C C . PRO A 1 208 ? -24.540 -18.981 39.849 1.00 60.62 208 PRO A C 1
ATOM 1506 O O . PRO A 1 208 ? -25.362 -19.858 40.103 1.00 60.62 208 PRO A O 1
ATOM 1509 N N . SER A 1 209 ? -24.742 -17.700 40.179 1.00 64.06 209 SER A N 1
ATOM 1510 C CA . SER A 1 209 ? -25.973 -17.186 40.780 1.00 64.06 209 SER A CA 1
ATOM 1511 C C . SER A 1 209 ? -27.011 -16.690 39.769 1.00 64.06 209 SER A C 1
ATOM 1513 O O . SER A 1 209 ? -28.121 -16.338 40.170 1.00 64.06 209 SER A O 1
ATOM 1515 N N . SER A 1 210 ? -26.700 -16.688 38.468 1.00 54.34 210 SER A N 1
ATOM 1516 C CA . SER A 1 210 ? -27.678 -16.331 37.439 1.00 54.34 210 SER A CA 1
ATOM 1517 C C . SER A 1 210 ? -28.707 -17.467 37.272 1.00 54.34 210 SER A C 1
ATOM 1519 O O . SER A 1 210 ? -28.339 -18.578 36.883 1.00 54.34 210 SER A O 1
ATOM 1521 N N . PRO A 1 211 ? -29.996 -17.252 37.618 1.00 51.31 211 PRO A N 1
ATOM 1522 C CA . PRO A 1 211 ? -31.002 -18.301 37.532 1.00 51.31 211 PRO A CA 1
ATOM 1523 C C . PRO A 1 211 ? -31.158 -18.710 36.070 1.00 51.31 211 PRO A C 1
ATOM 1525 O O . PRO A 1 211 ? -31.401 -17.873 35.200 1.00 51.31 211 PRO A O 1
ATOM 1528 N N . THR A 1 212 ? -31.001 -20.006 35.810 1.00 47.06 212 THR A N 1
ATOM 1529 C CA . THR A 1 212 ? -31.342 -20.621 34.530 1.00 47.06 212 THR A CA 1
ATOM 1530 C C . THR A 1 212 ? -32.798 -20.292 34.221 1.00 47.06 212 THR A C 1
ATOM 1532 O O . THR A 1 212 ? -33.691 -20.786 34.912 1.00 47.06 212 THR A O 1
ATOM 1535 N N . ALA A 1 213 ? -33.017 -19.412 33.246 1.00 48.78 213 ALA A N 1
ATOM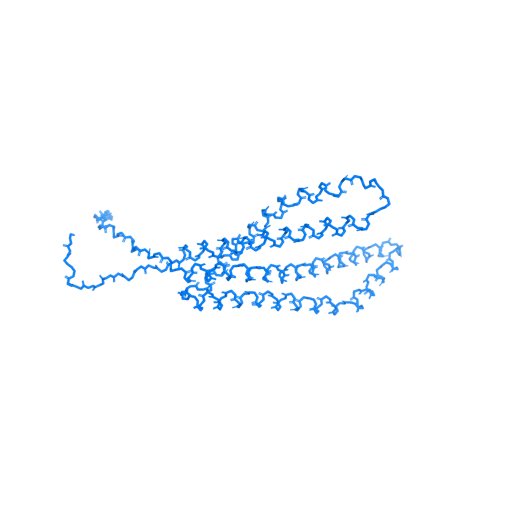 1536 C CA . ALA A 1 213 ? -34.333 -19.149 32.679 1.00 48.78 213 ALA A CA 1
ATOM 1537 C C . ALA A 1 213 ? -34.745 -20.274 31.724 1.00 48.78 213 ALA A C 1
ATOM 1539 O O . ALA A 1 213 ? -33.851 -20.798 31.017 1.00 48.78 213 ALA A O 1
#

pLDDT: mean 87.71, st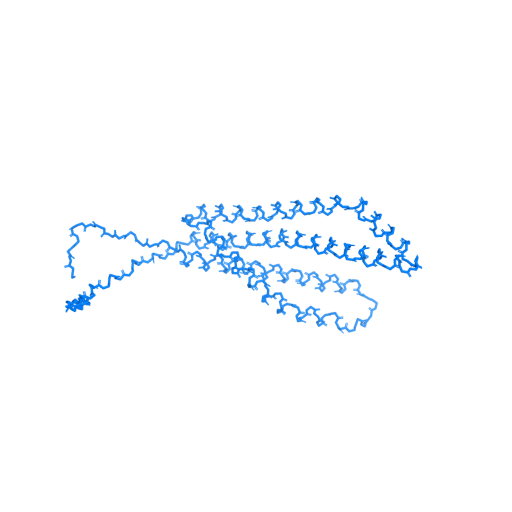d 12.93, range [47.06, 98.56]

Radius of gyration: 27.84 Å; chains: 1; bounding box: 61×87×77 Å

Secondary structure (DSSP, 8-state):
--PPPP---PPPPP-PPPPPPPPPPHHHHHHHHHHHHHHHHHHHHHHHHHHHHHHHHHHHHHHHHHHHHHHHHHSTTHHHHHHHHHHHHHHHHHHHHHHHHHHHHHHHHHHHHHHHHHHTT-TTHHHHHHHHHHHHHHHHHHHHHHHHHHHHHHHHS---SS-HHHHHHHHHHHHHHHHHHHHHHHHHHHHHHHHHHTPPPPPP---TTS---

Sequence (213 aa):
MSTPAPYGYGPAGPVQAPPRRPPLSVGQKRGAMIAGGVGYTLMSLGFGTVFAVVIVTVVFGVMGFIGASLARSGGAADDFVQTVTDIVQSYWWIALVVAILGVALWLAGYFASVRILKSSGNSRATAITWAALGIGIVAGWVASTVLSIPGNMLTVMPSRGEGELPALFVGGGLLVLASLAVTVAIGVFAWWWMAHALRPAAPIDTDPSSPTA